Protein AF-A0A382XDL0-F1 (afdb_monomer)

Structure (mmCIF, N/CA/C/O backbone):
data_AF-A0A382XDL0-F1
#
_entry.id   AF-A0A382XDL0-F1
#
loop_
_atom_site.group_PDB
_atom_site.id
_atom_site.type_symbol
_atom_site.label_atom_id
_atom_site.label_alt_id
_atom_site.label_comp_id
_atom_site.label_asym_id
_atom_site.label_entity_id
_atom_site.label_seq_id
_atom_site.pdbx_PDB_ins_code
_atom_site.Cartn_x
_atom_site.Cartn_y
_atom_site.Cartn_z
_atom_site.occupancy
_atom_site.B_iso_or_equiv
_atom_site.auth_seq_id
_atom_site.auth_comp_id
_atom_site.auth_asym_id
_atom_site.auth_atom_id
_atom_site.pdbx_PDB_model_num
ATOM 1 N N . MET A 1 1 ? -21.888 -15.781 -6.182 1.00 88.94 1 MET A N 1
ATOM 2 C CA . MET A 1 1 ? -20.463 -15.524 -5.869 1.00 88.94 1 MET A CA 1
ATOM 3 C C . MET A 1 1 ? -19.548 -15.799 -7.057 1.00 88.94 1 MET A C 1
ATOM 5 O O . MET A 1 1 ? -18.883 -14.876 -7.500 1.00 88.94 1 MET A O 1
ATOM 9 N N . THR A 1 2 ? -19.575 -16.993 -7.655 1.00 92.81 2 THR A N 1
ATOM 10 C CA . THR A 1 2 ? -18.773 -17.341 -8.851 1.00 92.81 2 THR A CA 1
ATOM 11 C C . THR A 1 2 ? -18.951 -16.371 -10.025 1.00 92.81 2 THR A C 1
ATOM 13 O O . THR A 1 2 ? -17.965 -15.850 -10.530 1.00 92.81 2 THR A O 1
ATOM 16 N N . ARG A 1 3 ? -20.196 -16.027 -10.396 1.00 94.12 3 ARG A N 1
ATOM 17 C CA . ARG A 1 3 ? -20.492 -15.026 -11.447 1.00 94.12 3 ARG A CA 1
ATOM 18 C C . ARG A 1 3 ? -19.879 -13.650 -11.160 1.00 94.12 3 ARG A C 1
ATOM 20 O O . ARG A 1 3 ? -19.413 -12.988 -12.078 1.00 94.12 3 ARG A O 1
ATOM 27 N N . PHE A 1 4 ? -19.873 -13.226 -9.898 1.00 93.19 4 PHE A N 1
ATOM 28 C CA . PHE A 1 4 ? -19.299 -11.943 -9.490 1.00 93.19 4 PHE A CA 1
ATOM 29 C C . PHE A 1 4 ? -17.768 -11.959 -9.588 1.00 93.19 4 PHE A C 1
ATOM 31 O O . PHE A 1 4 ? -17.183 -11.032 -10.141 1.00 93.19 4 PHE A O 1
ATOM 38 N N . ILE A 1 5 ? -17.133 -13.035 -9.111 1.00 94.31 5 ILE A N 1
ATOM 39 C CA . ILE A 1 5 ? -15.681 -13.228 -9.216 1.00 94.31 5 ILE A CA 1
ATOM 40 C C . ILE A 1 5 ? -15.264 -13.279 -10.689 1.00 94.31 5 ILE A C 1
ATOM 42 O O . ILE A 1 5 ? -14.366 -12.549 -11.090 1.00 94.31 5 ILE A O 1
ATOM 46 N N . ALA A 1 6 ? -15.961 -14.064 -11.513 1.00 95.50 6 ALA A N 1
ATOM 47 C CA . ALA A 1 6 ? -15.695 -14.150 -12.945 1.00 95.50 6 ALA A CA 1
ATOM 48 C C . ALA A 1 6 ? -15.838 -12.785 -13.636 1.00 95.50 6 ALA A C 1
ATOM 50 O O . ALA A 1 6 ? -14.951 -12.382 -14.381 1.00 95.50 6 ALA A O 1
ATOM 51 N N . ALA A 1 7 ? -16.901 -12.030 -13.335 1.00 94.56 7 ALA A N 1
ATOM 52 C CA . ALA A 1 7 ? -17.082 -10.685 -13.878 1.00 94.56 7 ALA A CA 1
ATOM 53 C C . ALA A 1 7 ? -15.925 -9.747 -13.491 1.00 94.56 7 ALA A C 1
ATOM 55 O O . ALA A 1 7 ? -15.434 -9.003 -14.335 1.00 94.56 7 ALA A O 1
ATOM 56 N N . ARG A 1 8 ? -15.444 -9.809 -12.242 1.00 92.81 8 ARG A N 1
ATOM 57 C CA . ARG A 1 8 ? -14.279 -9.033 -11.789 1.00 92.81 8 ARG A CA 1
ATOM 58 C C . ARG A 1 8 ? -12.995 -9.443 -12.506 1.00 92.81 8 ARG A C 1
ATOM 60 O O . ARG A 1 8 ? -12.260 -8.561 -12.934 1.00 92.81 8 ARG A O 1
ATOM 67 N N . LEU A 1 9 ? -12.744 -10.741 -12.674 1.00 94.44 9 LEU A N 1
ATOM 68 C CA . LEU A 1 9 ? -11.569 -11.243 -13.394 1.00 94.44 9 LEU A CA 1
ATOM 69 C C . LEU A 1 9 ? -11.569 -10.794 -14.859 1.00 94.44 9 LEU A C 1
ATOM 71 O O . LEU A 1 9 ? -10.544 -10.345 -15.360 1.00 94.44 9 LEU A O 1
ATOM 75 N N . VAL A 1 10 ? -12.726 -10.828 -15.522 1.00 95.81 10 VAL A N 1
ATOM 76 C CA . VAL A 1 10 ? -12.856 -10.331 -16.897 1.00 95.81 10 VAL A CA 1
ATOM 77 C C . VAL A 1 10 ? -12.628 -8.820 -16.966 1.00 95.81 10 VAL A C 1
ATOM 79 O O . VAL A 1 10 ? -11.952 -8.366 -17.880 1.00 95.81 10 VAL A O 1
ATOM 82 N N . MET A 1 11 ? -13.113 -8.038 -15.993 1.00 94.75 11 MET A N 1
ATOM 83 C CA . MET A 1 11 ? -12.867 -6.586 -15.936 1.00 94.75 11 MET A CA 1
ATOM 84 C C . MET A 1 11 ? -11.392 -6.222 -15.724 1.00 94.75 11 MET A C 1
ATOM 86 O O . MET A 1 11 ? -10.982 -5.138 -16.130 1.00 94.75 11 MET A O 1
ATOM 90 N N . ILE A 1 12 ? -10.584 -7.094 -15.115 1.00 95.00 12 ILE A N 1
ATOM 91 C CA . ILE A 1 12 ? -9.144 -6.846 -14.942 1.00 95.00 12 ILE A CA 1
ATOM 92 C C . ILE A 1 12 ? -8.433 -6.793 -16.299 1.00 95.00 12 ILE A C 1
ATOM 94 O O . ILE A 1 12 ? -7.524 -5.988 -16.466 1.00 95.00 12 ILE A O 1
ATOM 98 N N . ILE A 1 13 ? -8.865 -7.584 -17.284 1.00 94.00 13 ILE A N 1
ATOM 99 C CA . ILE A 1 13 ? -8.222 -7.664 -18.604 1.00 94.00 13 ILE A CA 1
ATOM 100 C C . ILE A 1 13 ? -8.173 -6.297 -19.319 1.00 94.00 13 ILE A C 1
ATOM 102 O O . ILE A 1 13 ? -7.067 -5.840 -19.614 1.00 94.00 13 ILE A O 1
ATOM 106 N N . PRO A 1 14 ? -9.298 -5.590 -19.569 1.00 95.19 14 PRO A N 1
ATOM 107 C CA . PRO A 1 14 ? -9.254 -4.281 -20.218 1.00 95.19 14 PRO A CA 1
ATOM 108 C C . PRO A 1 14 ? -8.535 -3.228 -19.367 1.00 95.19 14 PRO A C 1
ATOM 110 O O . PRO A 1 14 ? -7.915 -2.326 -19.924 1.00 95.19 14 PRO A O 1
ATOM 113 N N . ILE A 1 15 ? -8.564 -3.348 -18.033 1.00 95.69 15 ILE A N 1
ATOM 114 C CA . ILE A 1 15 ? -7.822 -2.449 -17.139 1.00 95.69 15 ILE A CA 1
ATOM 115 C C . ILE A 1 15 ? -6.313 -2.643 -17.318 1.00 95.69 15 ILE A C 1
ATOM 117 O O . ILE A 1 15 ? -5.599 -1.665 -17.512 1.00 95.69 15 ILE A O 1
ATOM 121 N N . LEU A 1 16 ? -5.819 -3.884 -17.289 1.00 93.62 16 LEU A N 1
ATOM 122 C CA . LEU A 1 16 ? -4.401 -4.186 -17.496 1.00 93.62 16 LEU A CA 1
ATOM 123 C C . LEU A 1 16 ? -3.940 -3.781 -18.894 1.00 93.62 16 LEU A C 1
ATOM 125 O O . LEU A 1 16 ? -2.858 -3.215 -19.042 1.00 93.62 16 LEU A O 1
ATOM 129 N N . PHE A 1 17 ? -4.769 -4.014 -19.911 1.00 94.75 17 PHE A N 1
ATOM 130 C CA . PHE A 1 17 ? -4.485 -3.558 -21.266 1.00 94.75 17 PHE A CA 1
ATOM 131 C C . PHE A 1 17 ? -4.372 -2.029 -21.323 1.00 94.75 17 PHE A C 1
ATOM 133 O O . PHE A 1 17 ? -3.358 -1.506 -21.774 1.00 94.75 17 PHE A O 1
ATOM 140 N N . GLY A 1 18 ? -5.350 -1.306 -20.769 1.00 96.12 18 GLY A N 1
ATOM 141 C CA . GLY A 1 18 ? -5.318 0.154 -20.704 1.00 96.12 18 GLY A CA 1
ATOM 142 C C . GLY A 1 18 ? -4.088 0.676 -19.962 1.00 96.12 18 GLY A C 1
ATOM 143 O O . GLY A 1 18 ? -3.334 1.476 -20.508 1.00 96.12 18 GLY A O 1
ATOM 144 N N . VAL A 1 19 ? -3.836 0.190 -18.743 1.00 95.50 19 VAL A N 1
ATOM 145 C CA . VAL A 1 19 ? -2.688 0.614 -17.925 1.00 95.50 19 VAL A CA 1
ATOM 146 C C . VAL A 1 19 ? -1.365 0.308 -18.625 1.00 95.50 19 VAL A C 1
ATOM 148 O O . VAL A 1 19 ? -0.504 1.180 -18.681 1.00 95.50 19 VAL A O 1
ATOM 151 N N . SER A 1 20 ? -1.197 -0.891 -19.188 1.00 94.38 20 SER A N 1
ATOM 152 C CA . SER A 1 20 ? 0.037 -1.254 -19.897 1.00 94.38 20 SER A CA 1
ATOM 153 C C . SER A 1 20 ? 0.264 -0.391 -21.136 1.00 94.38 20 SER A C 1
ATOM 155 O O . SER A 1 20 ? 1.378 0.083 -21.336 1.00 94.38 20 SER A O 1
ATOM 157 N N . PHE A 1 21 ? -0.784 -0.117 -21.917 1.00 95.12 21 PHE A N 1
ATOM 158 C CA . PHE A 1 21 ? -0.714 0.780 -23.066 1.00 95.12 21 PHE A CA 1
ATOM 159 C C . PHE A 1 21 ? -0.327 2.204 -22.647 1.00 95.12 21 PHE A C 1
ATOM 161 O O . PHE A 1 21 ? 0.590 2.788 -23.220 1.00 95.12 21 PHE A O 1
ATOM 168 N N . PHE A 1 22 ? -0.966 2.752 -21.607 1.00 95.31 22 PHE A N 1
ATOM 169 C CA . PHE A 1 22 ? -0.634 4.084 -21.098 1.00 95.31 22 PHE A CA 1
ATOM 170 C C . PHE A 1 22 ? 0.799 4.161 -20.573 1.00 95.31 22 PHE A C 1
ATOM 172 O O . PHE A 1 22 ? 1.511 5.102 -20.908 1.00 95.31 22 PHE A O 1
ATOM 179 N N . VAL A 1 23 ? 1.252 3.179 -19.790 1.00 92.38 23 VAL A N 1
ATOM 180 C CA . VAL A 1 23 ? 2.635 3.135 -19.287 1.00 92.38 23 VAL A CA 1
ATOM 181 C C . VAL A 1 23 ? 3.633 3.018 -20.441 1.00 92.38 23 VAL A C 1
ATOM 183 O O . VAL A 1 23 ? 4.643 3.718 -20.442 1.00 92.38 23 VAL A O 1
ATOM 186 N N . PHE A 1 24 ? 3.337 2.193 -21.447 1.00 91.88 24 PHE A N 1
ATOM 187 C CA . PHE A 1 24 ? 4.159 2.055 -22.646 1.00 91.88 24 PHE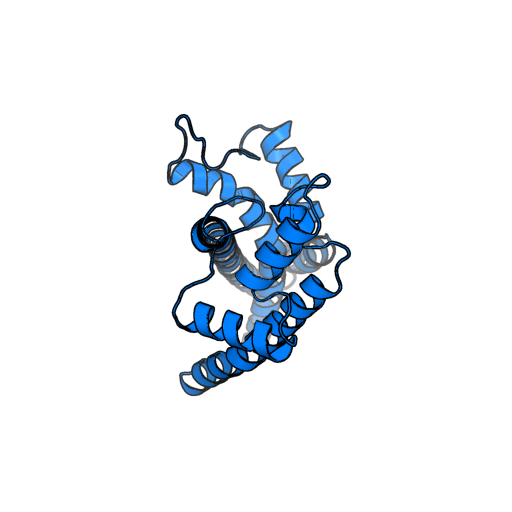 A CA 1
ATOM 188 C C . PHE A 1 24 ? 4.256 3.376 -23.425 1.00 91.88 24 PHE A C 1
ATOM 190 O O . PHE A 1 24 ? 5.351 3.795 -23.792 1.00 91.88 24 PHE A O 1
ATOM 197 N N . MET A 1 25 ? 3.140 4.082 -23.620 1.00 92.12 25 MET A N 1
ATOM 198 C CA . MET A 1 25 ? 3.130 5.403 -24.260 1.00 92.12 25 MET A CA 1
ATOM 199 C C . MET A 1 25 ? 3.884 6.450 -23.439 1.00 92.12 25 MET A C 1
ATOM 201 O O . MET A 1 25 ? 4.691 7.192 -23.992 1.00 92.12 25 MET A O 1
ATOM 205 N N . LEU A 1 26 ? 3.687 6.485 -22.118 1.00 90.81 26 LEU A N 1
ATOM 206 C CA . LEU A 1 26 ? 4.418 7.390 -21.230 1.00 90.81 26 LEU A CA 1
ATOM 207 C C . LEU A 1 26 ? 5.929 7.155 -21.298 1.00 90.81 26 LEU A C 1
ATOM 209 O O . LEU A 1 26 ? 6.683 8.122 -21.283 1.00 90.81 26 LEU A O 1
ATOM 213 N N . ALA A 1 27 ? 6.372 5.902 -21.430 1.00 85.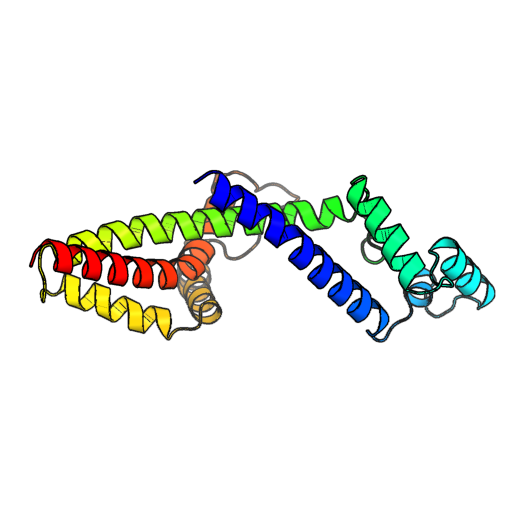81 27 ALA A N 1
ATOM 214 C CA . ALA A 1 27 ? 7.785 5.583 -21.606 1.00 85.81 27 ALA A CA 1
ATOM 215 C C . ALA A 1 27 ? 8.365 6.133 -22.923 1.00 85.81 27 ALA A C 1
ATOM 217 O O . ALA A 1 27 ? 9.528 6.518 -22.940 1.00 85.81 27 ALA A O 1
ATOM 218 N N . HIS A 1 28 ? 7.568 6.211 -23.996 1.00 84.94 28 HIS A N 1
ATOM 219 C CA . HIS A 1 28 ? 7.992 6.770 -25.290 1.00 84.94 28 HIS A CA 1
ATOM 220 C C . HIS A 1 28 ? 7.904 8.299 -25.353 1.00 84.94 28 HIS A C 1
ATOM 222 O O . HIS A 1 28 ? 8.632 8.926 -26.116 1.00 84.94 28 HIS A O 1
ATOM 228 N N . ILE A 1 29 ? 7.003 8.903 -24.574 1.00 87.88 29 ILE A N 1
ATOM 229 C CA . ILE A 1 29 ? 6.866 10.364 -24.464 1.00 87.88 29 ILE A CA 1
ATOM 230 C C . ILE A 1 29 ? 7.920 10.940 -23.509 1.00 87.88 29 ILE A C 1
ATOM 232 O O . ILE A 1 29 ? 8.302 12.105 -23.637 1.00 87.88 29 ILE A O 1
ATOM 236 N N . ALA A 1 30 ? 8.377 10.147 -22.536 1.00 83.19 30 ALA A N 1
ATOM 237 C CA . ALA A 1 30 ? 9.398 10.569 -21.593 1.00 83.19 30 ALA A CA 1
ATOM 238 C C . ALA A 1 30 ? 10.682 10.993 -22.335 1.00 83.19 30 ALA A C 1
ATOM 240 O O . ALA A 1 30 ? 11.136 10.289 -23.238 1.00 83.19 30 ALA A O 1
ATOM 241 N N . PRO A 1 31 ? 11.295 12.129 -21.962 1.00 73.38 31 PRO A N 1
ATOM 242 C CA . PRO A 1 31 ? 12.519 12.585 -22.600 1.00 73.38 31 PRO A CA 1
ATOM 243 C C . PRO A 1 31 ? 13.667 11.611 -22.308 1.00 73.38 31 PRO A C 1
ATOM 245 O O . PRO A 1 31 ? 14.008 11.363 -21.152 1.00 73.38 31 PRO A O 1
ATOM 248 N N . GLY A 1 32 ? 14.279 11.083 -23.366 1.00 69.50 32 GLY A N 1
ATOM 249 C CA . GLY A 1 32 ? 15.413 10.167 -23.283 1.00 69.50 32 GLY A CA 1
ATOM 250 C C . GLY A 1 32 ? 15.385 9.137 -24.406 1.00 69.50 32 GLY A C 1
ATOM 251 O O . GLY A 1 32 ? 14.332 8.624 -24.763 1.00 69.50 32 GLY A O 1
ATOM 252 N N . ASP A 1 33 ? 16.553 8.826 -24.964 1.00 75.88 33 ASP A N 1
ATOM 253 C CA . ASP A 1 33 ? 16.691 7.755 -25.947 1.00 75.88 33 ASP A CA 1
ATOM 254 C C . ASP A 1 33 ? 17.290 6.516 -25.271 1.00 75.88 33 ASP A C 1
ATOM 256 O O . ASP A 1 33 ? 18.374 6.554 -24.670 1.00 75.88 33 ASP A O 1
ATOM 260 N N . VAL A 1 34 ? 16.568 5.400 -25.368 1.00 75.56 34 VAL A N 1
ATOM 261 C CA . VAL A 1 34 ? 16.991 4.104 -24.830 1.00 75.56 34 VAL A CA 1
ATOM 262 C C . VAL A 1 34 ? 18.326 3.672 -25.443 1.00 75.56 34 VAL A C 1
ATOM 264 O O . VAL A 1 34 ? 19.179 3.146 -24.727 1.00 75.56 34 VAL A O 1
ATOM 267 N N . SER A 1 35 ? 18.553 3.955 -26.729 1.00 75.88 35 SER A N 1
ATOM 268 C CA . SER A 1 35 ? 19.821 3.664 -27.400 1.00 75.88 35 SER A CA 1
ATOM 269 C C . SER A 1 35 ? 20.976 4.455 -26.787 1.00 75.88 35 SER A C 1
ATOM 271 O O . SER A 1 35 ? 21.991 3.854 -26.454 1.00 75.88 35 SER A O 1
ATOM 273 N N . ILE A 1 36 ? 20.797 5.750 -26.498 1.00 77.06 36 ILE A N 1
ATOM 274 C CA . ILE A 1 36 ? 21.812 6.581 -25.824 1.00 77.06 36 ILE A CA 1
ATOM 275 C C . ILE A 1 36 ? 22.096 6.053 -24.414 1.00 77.06 36 ILE A C 1
ATOM 277 O O . ILE A 1 36 ? 23.250 5.995 -23.990 1.00 77.06 36 ILE A O 1
ATOM 281 N N . THR A 1 37 ? 21.058 5.623 -23.695 1.00 76.81 37 THR A N 1
ATOM 282 C CA . THR A 1 37 ? 21.202 5.038 -22.352 1.00 76.81 37 THR A CA 1
ATOM 283 C C . THR A 1 37 ? 22.000 3.729 -22.384 1.00 76.81 37 THR A C 1
ATOM 285 O O . THR A 1 37 ? 22.792 3.464 -21.481 1.00 76.81 37 THR A O 1
ATOM 288 N N . LEU A 1 38 ? 21.819 2.916 -23.428 1.00 76.69 38 LEU A N 1
ATOM 289 C CA . LEU A 1 38 ? 22.510 1.639 -23.614 1.00 76.69 38 LEU A CA 1
ATOM 290 C C . LEU A 1 38 ? 23.953 1.798 -24.103 1.00 76.69 38 LEU A C 1
ATOM 292 O O . LEU A 1 38 ? 24.843 1.099 -23.620 1.00 76.69 38 LEU A O 1
ATOM 296 N N . THR A 1 39 ? 24.192 2.696 -25.059 1.00 79.94 39 THR A N 1
ATOM 297 C CA . THR A 1 39 ? 25.502 2.865 -25.704 1.00 79.94 39 THR A CA 1
ATOM 298 C C . THR A 1 39 ? 26.402 3.869 -24.985 1.00 79.94 39 THR A C 1
ATOM 300 O O . THR A 1 39 ? 27.612 3.883 -25.196 1.00 79.94 39 THR A O 1
ATOM 303 N N . GLY A 1 40 ? 25.822 4.721 -24.141 1.00 78.44 40 GLY A N 1
ATOM 304 C CA . GLY A 1 40 ? 26.498 5.858 -23.530 1.00 78.44 40 GLY A CA 1
ATOM 305 C C . GLY A 1 40 ? 26.581 7.079 -24.460 1.00 78.44 40 GLY A C 1
ATOM 306 O O . GLY A 1 40 ? 26.346 6.979 -25.671 1.00 78.44 40 GLY A O 1
ATOM 307 N N . PRO A 1 41 ? 26.939 8.253 -23.905 1.00 76.88 41 PRO A N 1
ATOM 308 C CA . PRO A 1 41 ? 26.901 9.526 -24.629 1.00 76.88 41 PRO A CA 1
ATOM 309 C C . PRO A 1 41 ? 27.915 9.611 -25.781 1.00 76.88 41 PRO A C 1
ATOM 311 O O . PRO A 1 41 ? 27.666 10.318 -26.753 1.00 76.88 41 PRO A O 1
ATOM 314 N N . TYR A 1 42 ? 29.021 8.863 -25.712 1.00 79.94 42 TYR A N 1
ATOM 315 C CA . TYR A 1 42 ? 30.121 8.919 -26.686 1.00 79.94 42 TYR A CA 1
ATOM 316 C C . TYR A 1 42 ? 30.033 7.884 -27.816 1.00 79.94 42 TYR A C 1
ATOM 318 O O . TYR A 1 42 ? 30.950 7.791 -28.629 1.00 79.94 42 TYR A O 1
ATOM 326 N N . ALA A 1 43 ? 28.973 7.076 -27.866 1.00 82.56 43 ALA A N 1
ATOM 327 C CA . ALA A 1 43 ? 28.833 6.075 -28.916 1.00 82.56 43 ALA A CA 1
ATOM 328 C C . ALA A 1 43 ? 28.631 6.708 -30.298 1.00 82.56 43 ALA A C 1
ATOM 330 O O . ALA A 1 43 ? 27.946 7.726 -30.425 1.00 82.56 43 ALA A O 1
ATOM 331 N N . THR A 1 44 ? 29.200 6.071 -31.325 1.00 87.69 44 THR A N 1
ATOM 332 C CA . THR A 1 44 ? 29.004 6.464 -32.725 1.00 87.69 44 THR A CA 1
ATOM 333 C C . THR A 1 44 ? 27.549 6.264 -33.144 1.00 87.69 44 THR A C 1
ATOM 335 O O . THR A 1 44 ? 26.868 5.374 -32.629 1.00 87.69 44 THR A O 1
ATOM 338 N N . GLU A 1 45 ? 27.077 7.058 -34.107 1.00 85.00 45 GLU A N 1
ATOM 339 C CA . GLU A 1 45 ? 25.696 6.954 -34.599 1.00 85.00 45 GLU A CA 1
ATOM 340 C C . GLU A 1 45 ? 25.404 5.562 -35.182 1.00 85.00 45 GLU A C 1
ATOM 342 O O . GLU A 1 45 ? 24.372 4.975 -34.878 1.00 85.00 45 GLU A O 1
ATOM 347 N N . GLU A 1 46 ? 26.377 4.956 -35.869 1.00 86.44 46 GLU A N 1
ATOM 348 C CA . GLU A 1 46 ? 26.280 3.575 -36.363 1.00 86.44 46 GLU A CA 1
ATOM 349 C C . GLU A 1 46 ? 26.033 2.558 -35.230 1.00 86.44 46 GLU A C 1
ATOM 351 O O . GLU A 1 46 ? 25.260 1.612 -35.373 1.00 86.44 46 GLU A O 1
ATOM 356 N N . THR A 1 47 ? 26.664 2.750 -34.066 1.00 84.62 47 THR A N 1
ATOM 357 C CA . THR A 1 47 ? 26.444 1.876 -32.901 1.00 84.62 47 THR A CA 1
ATOM 358 C C . THR A 1 47 ? 25.041 2.073 -32.327 1.00 84.62 47 THR A C 1
ATOM 360 O O . THR A 1 47 ? 24.409 1.109 -31.894 1.00 84.62 47 THR A O 1
ATOM 363 N N . ARG A 1 48 ? 24.528 3.309 -32.340 1.00 85.38 48 ARG A N 1
ATOM 364 C CA . ARG A 1 48 ? 23.170 3.617 -31.867 1.00 85.38 48 ARG A CA 1
ATOM 365 C C . ARG A 1 48 ? 22.112 3.020 -32.780 1.00 85.38 48 ARG A C 1
ATOM 367 O O . ARG A 1 48 ? 21.175 2.411 -32.273 1.00 85.38 48 ARG A O 1
ATOM 374 N N . GLU A 1 49 ? 22.279 3.125 -34.095 1.00 86.62 49 GLU A N 1
ATOM 375 C CA . GLU A 1 49 ? 21.365 2.524 -35.070 1.00 86.62 49 GLU A CA 1
ATOM 376 C C . GLU A 1 49 ? 21.299 1.002 -34.922 1.00 86.62 49 GLU A C 1
ATOM 378 O O . GLU A 1 49 ? 20.201 0.455 -34.824 1.00 86.62 49 GLU A O 1
ATOM 383 N N . LYS A 1 50 ? 22.450 0.331 -34.770 1.00 86.50 50 LYS A N 1
ATOM 384 C CA . LYS A 1 50 ? 22.502 -1.119 -34.508 1.00 86.50 50 LYS A CA 1
ATOM 385 C C . LYS A 1 50 ? 21.750 -1.511 -33.238 1.00 86.50 50 LYS A C 1
ATOM 387 O O . LYS A 1 50 ? 21.071 -2.533 -33.211 1.00 86.50 50 LYS A O 1
ATOM 392 N N . ILE A 1 51 ? 21.843 -0.704 -32.179 1.00 85.12 51 ILE A N 1
ATOM 393 C CA . ILE A 1 51 ? 21.089 -0.940 -30.942 1.00 85.12 51 ILE A CA 1
ATOM 394 C C . ILE A 1 51 ? 19.596 -0.675 -31.142 1.00 85.12 51 ILE A C 1
ATOM 396 O O . ILE A 1 51 ? 18.780 -1.468 -30.679 1.00 85.12 51 ILE A O 1
ATOM 400 N N . ARG A 1 52 ? 19.208 0.390 -31.849 1.00 86.19 52 ARG A N 1
ATOM 401 C CA . ARG A 1 52 ? 17.792 0.644 -32.147 1.00 86.19 52 ARG A CA 1
ATOM 402 C C . ARG A 1 52 ? 17.172 -0.493 -32.949 1.00 86.19 52 ARG A C 1
ATOM 404 O O . ARG A 1 52 ? 16.057 -0.902 -32.641 1.00 86.19 52 ARG A O 1
ATOM 411 N N . GLU A 1 53 ? 17.900 -1.039 -33.914 1.00 87.69 53 GLU A N 1
ATOM 412 C CA . GLU A 1 53 ? 17.458 -2.193 -34.691 1.00 87.69 53 GLU A CA 1
ATOM 413 C C . GLU A 1 53 ? 17.362 -3.456 -33.822 1.00 87.69 53 GLU A C 1
ATOM 415 O O . GLU A 1 53 ? 16.314 -4.099 -33.793 1.00 87.69 53 GLU A O 1
ATOM 420 N N . ALA A 1 54 ? 18.392 -3.757 -33.022 1.00 84.31 54 ALA A N 1
ATOM 421 C CA . ALA A 1 54 ? 18.414 -4.932 -32.146 1.00 84.31 54 ALA A CA 1
ATOM 422 C C . ALA A 1 54 ? 17.288 -4.945 -31.095 1.00 84.31 54 ALA A C 1
ATOM 424 O O . ALA A 1 54 ? 16.821 -6.013 -30.706 1.00 84.31 54 ALA A O 1
ATOM 425 N N . TYR A 1 55 ? 16.848 -3.770 -30.634 1.00 83.75 55 TYR A N 1
ATOM 426 C CA . TYR A 1 55 ? 15.748 -3.622 -29.675 1.00 83.75 55 TYR A CA 1
ATOM 427 C C . TYR A 1 55 ? 14.390 -3.329 -30.337 1.00 83.75 55 TYR A C 1
ATOM 429 O O . TYR A 1 55 ? 13.404 -3.135 -29.630 1.00 83.75 55 TYR A O 1
ATOM 437 N N . GLY A 1 56 ? 14.311 -3.296 -31.673 1.00 87.19 56 GLY A N 1
ATOM 438 C CA . GLY A 1 56 ? 13.074 -2.999 -32.403 1.00 87.19 56 GLY A CA 1
ATOM 439 C C . GLY A 1 56 ? 12.564 -1.563 -32.229 1.00 87.19 56 GLY A C 1
ATOM 440 O O . GLY A 1 56 ? 11.406 -1.286 -32.523 1.00 87.19 56 GLY A O 1
ATOM 441 N N . LEU A 1 57 ? 13.414 -0.633 -31.780 1.00 86.06 57 LEU A N 1
ATOM 442 C CA . LEU A 1 57 ? 13.050 0.766 -31.519 1.00 86.06 57 LEU A CA 1
ATOM 443 C C . LEU A 1 57 ? 12.727 1.549 -32.802 1.00 86.06 57 LEU A C 1
ATOM 445 O O . LEU A 1 57 ? 12.095 2.600 -32.731 1.00 86.06 57 LEU A O 1
ATOM 449 N N . ASN A 1 58 ? 13.143 1.035 -33.964 1.00 87.62 58 ASN A N 1
ATOM 450 C CA . ASN A 1 58 ? 12.854 1.615 -35.280 1.00 87.62 58 ASN A CA 1
ATOM 451 C C . ASN A 1 58 ? 11.458 1.243 -35.815 1.00 87.62 58 ASN A C 1
ATOM 453 O O . ASN A 1 58 ? 11.032 1.759 -36.847 1.00 87.62 58 ASN A O 1
ATOM 457 N N . GLU A 1 59 ? 10.750 0.322 -35.161 1.00 90.06 59 GLU A N 1
ATOM 458 C CA . GLU A 1 59 ? 9.458 -0.160 -35.641 1.00 90.06 59 GLU A CA 1
ATOM 459 C C . GLU A 1 59 ? 8.313 0.796 -35.279 1.00 90.06 59 GLU A C 1
ATOM 461 O O . GLU A 1 59 ? 8.410 1.547 -34.305 1.00 90.06 59 GLU A O 1
ATOM 466 N N . PRO A 1 60 ? 7.178 0.758 -35.998 1.00 93.38 60 PRO A N 1
ATOM 467 C CA . PRO A 1 60 ? 5.994 1.503 -35.592 1.00 93.38 60 PRO A CA 1
ATOM 468 C C . PRO A 1 60 ? 5.545 1.118 -34.173 1.00 93.38 60 PRO A C 1
ATOM 470 O O . PRO A 1 60 ? 5.493 -0.065 -33.833 1.00 93.38 60 PRO A O 1
ATOM 473 N N . LEU A 1 61 ? 5.145 2.106 -33.365 1.00 91.75 61 LEU A N 1
ATOM 474 C CA . LEU A 1 61 ? 4.738 1.910 -31.962 1.00 91.75 61 LEU A CA 1
ATOM 475 C C . LEU A 1 61 ? 3.730 0.762 -31.734 1.00 91.75 61 LEU A C 1
ATOM 477 O O . LEU A 1 61 ? 3.908 0.019 -30.767 1.00 91.75 61 LEU A O 1
ATOM 481 N N . PRO A 1 62 ? 2.705 0.549 -32.589 1.00 93.62 62 PRO A N 1
ATOM 482 C CA . PRO A 1 62 ? 1.788 -0.579 -32.414 1.00 93.62 62 PRO A CA 1
ATOM 483 C C . PRO A 1 62 ? 2.473 -1.947 -32.527 1.00 93.62 62 PRO A C 1
ATOM 485 O O . PRO A 1 62 ? 2.089 -2.881 -31.826 1.00 93.62 62 PRO A O 1
ATOM 488 N N . VAL A 1 63 ? 3.497 -2.065 -33.380 1.00 94.62 63 VAL A N 1
ATOM 489 C CA . VAL A 1 63 ? 4.269 -3.303 -33.563 1.00 94.62 63 VAL A CA 1
ATOM 490 C C . VAL A 1 63 ? 5.142 -3.557 -32.339 1.00 94.62 63 VAL A C 1
ATOM 492 O O . VAL A 1 63 ? 5.121 -4.663 -31.799 1.00 94.62 63 VAL A O 1
ATOM 495 N N . GLN A 1 64 ? 5.821 -2.518 -31.840 1.00 92.88 64 GLN A N 1
ATOM 496 C CA . GLN A 1 64 ? 6.623 -2.598 -30.617 1.00 92.88 64 GLN A CA 1
ATOM 497 C C . GLN A 1 64 ? 5.775 -3.035 -29.412 1.00 92.88 64 GLN A C 1
ATOM 499 O O . GLN A 1 64 ? 6.149 -3.961 -28.692 1.00 92.88 64 GLN A O 1
ATOM 504 N N . TYR A 1 65 ? 4.601 -2.419 -29.224 1.00 94.25 65 TYR A N 1
ATOM 505 C CA . TYR A 1 65 ? 3.680 -2.781 -28.145 1.00 94.25 65 TYR A CA 1
ATOM 506 C C . TYR A 1 65 ? 3.150 -4.210 -28.296 1.00 94.25 65 TYR A C 1
ATOM 508 O O . TYR A 1 65 ? 3.143 -4.963 -27.325 1.00 94.25 65 TYR A O 1
ATOM 516 N N . GLY A 1 66 ? 2.741 -4.607 -29.507 1.00 94.94 66 GLY A N 1
ATOM 517 C CA . GLY A 1 66 ? 2.239 -5.954 -29.779 1.00 94.94 66 GLY A CA 1
ATOM 518 C C . GLY A 1 66 ? 3.282 -7.041 -29.512 1.00 94.94 66 GLY A C 1
ATOM 519 O O . GLY A 1 66 ? 2.971 -8.039 -28.865 1.00 94.94 66 GLY A O 1
ATOM 520 N N . ARG A 1 67 ? 4.533 -6.824 -29.939 1.00 93.50 67 ARG A N 1
ATOM 521 C CA . ARG A 1 67 ? 5.656 -7.731 -29.661 1.00 93.50 67 ARG A CA 1
ATOM 522 C C . ARG A 1 67 ? 5.934 -7.836 -28.164 1.00 93.50 67 ARG A C 1
ATOM 524 O O . ARG A 1 67 ? 6.020 -8.939 -27.634 1.00 93.50 67 ARG A O 1
ATOM 531 N N . TRP A 1 68 ? 6.041 -6.697 -27.482 1.00 92.94 68 TRP A N 1
ATOM 532 C CA . TRP A 1 68 ? 6.260 -6.649 -26.036 1.00 92.94 68 TRP A CA 1
ATOM 533 C C . TRP A 1 68 ? 5.143 -7.361 -25.261 1.00 92.94 68 TRP A C 1
ATOM 535 O O . TRP A 1 68 ? 5.421 -8.152 -24.361 1.00 92.94 68 TRP A O 1
ATOM 545 N N . LEU A 1 69 ? 3.883 -7.135 -25.644 1.00 94.81 69 LEU A N 1
ATOM 546 C CA . LEU A 1 69 ? 2.735 -7.794 -25.031 1.00 94.81 69 LEU A CA 1
ATOM 547 C C . LEU A 1 69 ? 2.761 -9.310 -25.275 1.00 94.81 69 LEU A C 1
ATOM 549 O O . LEU A 1 69 ? 2.482 -10.066 -24.349 1.00 94.81 69 LEU A O 1
ATOM 553 N N . GLY A 1 70 ? 3.134 -9.753 -26.481 1.00 95.06 70 GLY A N 1
ATOM 554 C CA . GLY A 1 70 ? 3.317 -11.170 -26.807 1.00 95.06 70 GLY A CA 1
ATOM 555 C C . GLY A 1 70 ? 4.320 -11.859 -25.880 1.00 95.06 70 GLY A C 1
ATOM 556 O O . GLY A 1 70 ? 3.973 -12.853 -25.247 1.00 95.06 70 GLY A O 1
ATOM 557 N N . HIS A 1 71 ? 5.509 -11.274 -25.708 1.00 93.25 71 HIS A N 1
ATOM 558 C CA . HIS A 1 71 ? 6.525 -11.800 -24.787 1.00 93.25 71 HIS A CA 1
ATOM 559 C C . HIS A 1 71 ? 6.014 -11.895 -23.343 1.00 93.25 71 HIS A C 1
ATOM 561 O O . HIS A 1 71 ? 6.191 -12.921 -22.689 1.00 93.25 71 HIS A O 1
ATOM 567 N N . ILE A 1 72 ? 5.296 -10.877 -22.858 1.00 92.62 72 ILE A N 1
ATOM 568 C CA . ILE A 1 72 ? 4.721 -10.901 -21.505 1.00 92.62 72 ILE A CA 1
ATOM 569 C C . ILE A 1 72 ? 3.688 -12.014 -21.337 1.00 92.62 72 ILE A C 1
ATOM 571 O O . ILE A 1 72 ? 3.653 -12.655 -20.286 1.00 92.62 72 ILE A O 1
ATOM 575 N N . LEU A 1 73 ? 2.845 -12.251 -22.344 1.00 92.50 73 LEU A N 1
ATOM 576 C CA . LEU A 1 73 ? 1.848 -13.324 -22.303 1.00 92.50 73 LEU A CA 1
ATOM 577 C C . LEU A 1 73 ? 2.494 -14.719 -22.288 1.00 92.50 73 LEU A C 1
ATOM 579 O O . LEU A 1 73 ? 1.913 -15.644 -21.725 1.00 92.50 73 LEU A O 1
ATOM 583 N N . GLU A 1 74 ? 3.704 -14.858 -22.832 1.00 95.06 74 GLU A N 1
ATOM 584 C CA . GLU A 1 74 ? 4.537 -16.067 -22.741 1.00 95.06 74 GLU A CA 1
ATOM 585 C C . GLU A 1 74 ? 5.319 -16.165 -21.415 1.00 95.06 74 GLU A C 1
ATOM 587 O O . GLU A 1 74 ? 5.964 -17.176 -21.139 1.00 95.06 74 GLU A O 1
ATOM 592 N N . GLY A 1 75 ? 5.240 -15.138 -20.561 1.00 90.81 75 GLY A N 1
ATOM 593 C CA . GLY A 1 75 ? 5.952 -15.055 -19.285 1.00 90.81 75 GLY A CA 1
ATOM 594 C C . GLY A 1 75 ? 7.353 -14.443 -19.378 1.00 90.81 75 GLY A C 1
ATOM 595 O O . GLY A 1 75 ? 8.059 -14.397 -18.368 1.00 90.81 75 GLY A O 1
ATOM 596 N N . ASP A 1 76 ? 7.756 -13.941 -20.546 1.00 93.06 76 ASP A N 1
ATOM 597 C CA . ASP A 1 76 ? 9.010 -13.218 -20.735 1.00 93.06 76 ASP A CA 1
ATOM 598 C C . ASP A 1 76 ? 8.808 -11.707 -20.535 1.00 93.06 76 ASP A C 1
ATOM 600 O O . ASP A 1 76 ? 8.361 -10.968 -21.411 1.00 93.06 76 ASP A O 1
ATOM 604 N N . PHE A 1 77 ? 9.170 -11.226 -19.346 1.00 90.56 77 PHE A N 1
ATOM 605 C CA . PHE A 1 77 ? 9.153 -9.799 -19.009 1.00 90.56 77 PHE A CA 1
ATOM 606 C C . PHE A 1 77 ? 10.403 -9.049 -19.500 1.00 90.56 77 PHE A C 1
ATOM 608 O O . PHE A 1 77 ? 10.521 -7.837 -19.300 1.00 90.56 77 PHE A O 1
ATOM 615 N N . GLY A 1 78 ? 11.360 -9.754 -20.106 1.00 90.44 78 GLY A N 1
ATOM 616 C CA . GLY A 1 78 ? 12.610 -9.206 -20.598 1.00 90.44 78 GLY A CA 1
ATOM 617 C C . GLY A 1 78 ? 13.617 -8.845 -19.503 1.00 90.44 78 GLY A C 1
ATOM 618 O O . GLY A 1 78 ? 13.549 -9.262 -18.338 1.00 90.44 78 GLY A O 1
ATOM 619 N N . LYS A 1 79 ? 14.613 -8.045 -19.896 1.00 88.81 79 LYS A N 1
ATOM 620 C CA . LYS A 1 79 ? 15.701 -7.582 -19.026 1.00 88.81 79 LYS A CA 1
ATOM 621 C C . LYS A 1 79 ? 15.609 -6.080 -18.794 1.00 88.81 79 LYS A C 1
ATOM 623 O O . LYS A 1 79 ? 15.393 -5.299 -19.715 1.00 88.81 79 LYS A O 1
ATOM 628 N N . SER A 1 80 ? 15.845 -5.667 -17.555 1.00 86.81 80 SER A N 1
ATOM 629 C CA . SER A 1 80 ? 15.998 -4.262 -17.201 1.00 86.81 80 SER A CA 1
ATOM 630 C C . SER A 1 80 ? 17.279 -3.713 -17.812 1.00 86.81 80 SER A C 1
ATOM 632 O O . SER A 1 80 ? 18.377 -4.148 -17.469 1.00 86.81 80 SER A O 1
ATOM 634 N N . ILE A 1 81 ? 17.127 -2.706 -18.665 1.00 79.19 81 ILE A N 1
ATOM 635 C CA . ILE A 1 81 ? 18.235 -1.983 -19.294 1.00 79.19 81 ILE A CA 1
ATOM 636 C C . ILE A 1 81 ? 19.103 -1.278 -18.241 1.00 79.19 81 ILE A C 1
ATOM 638 O O . ILE A 1 81 ? 20.326 -1.380 -18.274 1.00 79.19 81 ILE A O 1
ATOM 642 N N . ALA A 1 82 ? 18.468 -0.646 -17.249 1.00 79.12 82 ALA A N 1
ATOM 643 C CA . ALA A 1 82 ? 19.161 0.086 -16.190 1.00 79.12 82 ALA A CA 1
ATOM 644 C C . ALA A 1 82 ? 19.924 -0.832 -15.218 1.00 79.12 82 ALA A C 1
ATOM 646 O O . ALA A 1 82 ? 21.053 -0.534 -14.843 1.00 79.12 82 ALA A O 1
ATOM 647 N N . ASN A 1 83 ? 19.321 -1.955 -14.808 1.00 82.50 83 ASN A N 1
ATOM 648 C CA . ASN A 1 83 ? 19.890 -2.823 -13.766 1.00 82.50 83 ASN A CA 1
ATOM 649 C C . ASN A 1 83 ? 20.616 -4.059 -14.314 1.00 82.50 83 ASN A C 1
ATOM 651 O O . ASN A 1 83 ? 21.213 -4.799 -13.535 1.00 82.50 83 ASN A O 1
ATOM 655 N N . ARG A 1 84 ? 20.535 -4.318 -15.627 1.00 84.06 84 ARG A N 1
ATOM 656 C CA . ARG A 1 84 ? 21.097 -5.502 -16.307 1.00 84.06 84 ARG A CA 1
ATOM 657 C C . ARG A 1 84 ? 20.671 -6.842 -15.679 1.00 84.06 84 ARG A C 1
ATOM 659 O O . ARG A 1 84 ? 21.423 -7.812 -15.696 1.00 84.06 84 ARG A O 1
ATOM 666 N N . ARG A 1 85 ? 19.459 -6.896 -15.122 1.00 88.00 85 ARG A N 1
ATOM 667 C CA . ARG A 1 85 ? 18.839 -8.078 -14.489 1.00 88.00 85 ARG A CA 1
ATOM 668 C C . ARG A 1 85 ? 17.497 -8.383 -15.137 1.00 88.00 85 ARG A C 1
ATOM 670 O O . ARG A 1 85 ? 16.942 -7.507 -15.801 1.00 88.00 85 ARG A O 1
ATOM 677 N N . THR A 1 86 ? 16.972 -9.594 -14.957 1.00 92.94 86 THR A N 1
ATOM 678 C CA . THR A 1 86 ? 15.620 -9.898 -15.443 1.00 92.94 86 THR A CA 1
ATOM 679 C C . THR A 1 86 ? 14.606 -8.998 -14.736 1.00 92.94 86 THR A C 1
ATOM 681 O O . THR A 1 86 ? 14.792 -8.611 -13.579 1.00 92.94 86 THR A O 1
ATOM 684 N N . VAL A 1 87 ? 13.553 -8.599 -15.447 1.00 92.81 87 VAL A N 1
ATOM 685 C CA . VAL A 1 87 ? 12.508 -7.744 -14.867 1.00 92.81 87 VAL A CA 1
ATOM 686 C C . VAL A 1 87 ? 11.790 -8.474 -13.729 1.00 92.81 87 VAL A C 1
ATOM 688 O O . VAL A 1 87 ? 11.495 -7.863 -12.700 1.00 92.81 87 VAL A O 1
ATOM 691 N N . THR A 1 88 ? 11.596 -9.785 -13.860 1.00 91.88 88 THR A N 1
ATOM 692 C CA . THR A 1 88 ? 10.986 -10.637 -12.833 1.00 91.88 88 THR A CA 1
ATOM 693 C C . THR A 1 88 ? 11.750 -10.580 -11.508 1.00 91.88 88 THR A C 1
ATOM 695 O O . THR A 1 88 ? 11.122 -10.368 -10.472 1.00 91.88 88 THR A O 1
ATOM 698 N N . ASP A 1 89 ? 13.087 -10.637 -11.525 1.00 90.81 89 ASP A N 1
ATOM 699 C CA . ASP A 1 89 ? 13.916 -10.545 -10.307 1.00 90.81 89 ASP A CA 1
ATOM 700 C C . ASP A 1 89 ? 13.784 -9.192 -9.589 1.00 90.81 89 ASP A C 1
ATOM 702 O O . ASP A 1 89 ? 14.045 -9.078 -8.391 1.00 90.81 89 ASP A O 1
ATOM 706 N N . LEU A 1 90 ? 13.390 -8.143 -10.314 1.00 89.81 90 LEU A N 1
ATOM 707 C CA . LEU A 1 90 ? 13.213 -6.798 -9.767 1.00 89.81 90 LEU A CA 1
ATOM 708 C C . LEU A 1 90 ? 11.789 -6.555 -9.264 1.00 89.81 90 LEU A C 1
ATOM 710 O O . LEU A 1 90 ? 11.602 -5.843 -8.274 1.00 89.81 90 LEU A O 1
ATOM 714 N N . ILE A 1 91 ? 10.789 -7.092 -9.967 1.00 91.38 91 ILE A N 1
ATOM 715 C CA . ILE A 1 91 ? 9.372 -6.873 -9.663 1.00 91.38 91 ILE A CA 1
ATOM 716 C C . ILE A 1 91 ? 8.889 -7.848 -8.598 1.00 91.38 91 ILE A C 1
ATOM 718 O O . ILE A 1 91 ? 8.205 -7.417 -7.672 1.00 91.38 91 ILE A O 1
ATOM 722 N N . PHE A 1 92 ? 9.244 -9.130 -8.686 1.00 91.00 92 PHE A N 1
ATOM 723 C CA . PHE A 1 92 ? 8.667 -10.158 -7.822 1.00 91.00 92 PHE A CA 1
ATOM 724 C C . PHE A 1 92 ? 8.906 -9.904 -6.322 1.00 91.00 92 PHE A C 1
ATOM 726 O O . PHE A 1 92 ? 7.934 -9.952 -5.568 1.00 91.00 92 PHE A O 1
ATOM 733 N N . PRO A 1 93 ? 10.115 -9.520 -5.854 1.00 88.88 93 PRO A N 1
ATOM 734 C CA . PRO A 1 93 ? 10.320 -9.199 -4.439 1.00 88.88 93 PRO A CA 1
ATOM 735 C C . PRO A 1 93 ? 9.495 -7.990 -3.973 1.00 88.88 93 PRO A C 1
ATOM 737 O O . PRO A 1 93 ? 8.945 -7.986 -2.873 1.00 88.88 93 PRO A O 1
ATOM 740 N N . LYS A 1 94 ? 9.357 -6.965 -4.825 1.00 89.69 94 LYS A N 1
ATOM 741 C CA . LYS A 1 94 ? 8.537 -5.780 -4.525 1.00 89.69 94 LYS A CA 1
ATOM 742 C C . LYS A 1 94 ? 7.058 -6.141 -4.468 1.00 89.69 94 LYS A C 1
ATOM 744 O O . LYS A 1 94 ? 6.376 -5.736 -3.536 1.00 89.69 94 LYS A O 1
ATOM 749 N N . PHE A 1 95 ? 6.593 -6.937 -5.427 1.00 91.62 95 PHE A N 1
ATOM 750 C CA . PHE A 1 95 ? 5.236 -7.461 -5.461 1.00 91.62 95 PHE A CA 1
ATOM 751 C C . PHE A 1 95 ? 4.929 -8.280 -4.205 1.00 91.62 95 PHE A C 1
ATOM 753 O O . PHE A 1 95 ? 3.909 -8.035 -3.570 1.00 91.62 95 PHE A O 1
ATOM 760 N N . ALA A 1 96 ? 5.827 -9.182 -3.798 1.00 91.38 96 ALA A N 1
ATOM 761 C CA . ALA A 1 96 ? 5.675 -9.970 -2.579 1.00 91.38 96 ALA A CA 1
ATOM 762 C C . ALA A 1 96 ? 5.561 -9.082 -1.327 1.00 91.38 96 ALA A C 1
ATOM 764 O O . ALA A 1 96 ? 4.690 -9.318 -0.493 1.00 91.38 96 ALA A O 1
ATOM 765 N N . ASN A 1 97 ? 6.370 -8.022 -1.226 1.00 90.75 97 ASN A N 1
ATOM 766 C CA . ASN A 1 97 ? 6.297 -7.055 -0.125 1.00 90.75 97 ASN A CA 1
ATOM 767 C C . ASN A 1 97 ? 5.009 -6.216 -0.145 1.00 90.75 97 ASN A C 1
ATOM 769 O O . ASN A 1 97 ? 4.413 -5.960 0.898 1.00 90.75 97 ASN A O 1
ATOM 773 N N . THR A 1 98 ? 4.550 -5.782 -1.320 1.00 92.94 98 THR A N 1
ATOM 774 C CA . THR A 1 98 ? 3.272 -5.067 -1.448 1.00 92.94 98 THR A CA 1
ATOM 775 C C . THR A 1 98 ? 2.098 -5.975 -1.101 1.00 92.94 98 THR A C 1
ATOM 777 O O . THR A 1 98 ? 1.178 -5.545 -0.411 1.00 92.94 98 THR A O 1
ATOM 780 N N . LEU A 1 99 ? 2.133 -7.231 -1.549 1.00 94.44 99 LEU A N 1
ATOM 781 C CA . LEU A 1 99 ? 1.098 -8.215 -1.267 1.00 94.44 99 LEU A CA 1
ATOM 782 C C . LEU A 1 99 ? 1.048 -8.552 0.225 1.00 94.44 99 LEU A C 1
ATOM 784 O O . LEU A 1 99 ? -0.039 -8.565 0.797 1.00 94.44 99 LEU A O 1
ATOM 788 N N . SER A 1 100 ? 2.200 -8.783 0.861 1.00 93.00 100 SER A N 1
ATOM 789 C CA . SER A 1 100 ? 2.261 -9.063 2.297 1.00 93.00 100 SER A CA 1
ATOM 790 C C . SER A 1 100 ? 1.687 -7.900 3.103 1.00 93.00 100 SER A C 1
ATOM 792 O O . SER A 1 100 ? 0.786 -8.127 3.906 1.00 93.00 100 SER A O 1
ATOM 794 N N . LEU A 1 101 ? 2.098 -6.663 2.806 1.00 94.75 101 LEU A N 1
ATOM 795 C CA . LEU A 1 101 ? 1.555 -5.458 3.433 1.00 94.75 101 LEU A CA 1
ATOM 796 C C . LEU A 1 101 ? 0.044 -5.308 3.207 1.00 94.75 101 LEU A C 1
ATOM 798 O O . LEU A 1 101 ? -0.701 -5.044 4.147 1.00 94.75 101 LEU A O 1
ATOM 802 N N . ALA A 1 102 ? -0.432 -5.484 1.973 1.00 96.50 102 ALA A N 1
ATOM 803 C CA . ALA A 1 102 ? -1.850 -5.350 1.655 1.00 96.50 102 ALA A CA 1
ATOM 804 C C . ALA A 1 102 ? -2.702 -6.368 2.427 1.00 96.50 102 ALA A C 1
ATOM 806 O O . ALA A 1 102 ? -3.742 -6.009 2.983 1.00 96.50 102 ALA A O 1
ATOM 807 N N . VAL A 1 103 ? -2.250 -7.625 2.499 1.00 96.94 103 VAL A N 1
ATOM 808 C CA . VAL A 1 103 ? -2.949 -8.691 3.226 1.00 96.94 103 VAL A CA 1
ATOM 809 C C . VAL A 1 103 ? -2.927 -8.435 4.731 1.00 96.94 103 VAL A C 1
ATOM 811 O O . VAL A 1 103 ? -3.980 -8.522 5.363 1.00 96.94 103 VAL A O 1
ATOM 814 N N . THR A 1 104 ? -1.779 -8.087 5.320 1.00 96.56 104 THR A N 1
ATOM 815 C CA . THR A 1 104 ? -1.692 -7.838 6.768 1.00 96.56 104 THR A CA 1
ATOM 816 C C . THR A 1 104 ? -2.486 -6.603 7.178 1.00 96.56 104 THR A C 1
ATOM 818 O O . THR A 1 104 ? -3.190 -6.647 8.186 1.00 96.56 104 THR A O 1
ATOM 821 N N . SER A 1 105 ? -2.451 -5.522 6.392 1.00 97.62 105 SER A N 1
ATOM 822 C CA . SER A 1 105 ? -3.254 -4.320 6.643 1.00 97.62 105 SER A CA 1
ATOM 823 C C . SER A 1 105 ? -4.744 -4.588 6.524 1.00 97.62 105 SER A C 1
ATOM 825 O O . SER A 1 105 ? -5.505 -4.137 7.379 1.00 97.62 105 SER A O 1
ATOM 827 N N . ALA A 1 106 ? -5.171 -5.342 5.507 1.00 97.94 106 ALA A N 1
ATOM 828 C CA . ALA A 1 106 ? -6.567 -5.737 5.368 1.00 97.94 106 ALA A CA 1
ATOM 829 C C . ALA A 1 106 ? -7.012 -6.609 6.549 1.00 97.94 106 ALA A C 1
ATOM 831 O O . ALA A 1 106 ? -8.050 -6.337 7.148 1.00 97.94 106 ALA A O 1
ATOM 832 N N . ALA A 1 107 ? -6.215 -7.611 6.928 1.00 98.25 107 ALA A N 1
ATOM 833 C CA . ALA A 1 107 ? -6.507 -8.476 8.067 1.00 98.25 107 ALA A CA 1
ATOM 834 C C . ALA A 1 107 ? -6.633 -7.674 9.371 1.00 98.25 107 ALA A C 1
ATOM 836 O O . ALA A 1 107 ? -7.632 -7.817 10.075 1.00 98.25 107 ALA A O 1
ATOM 837 N N . LEU A 1 108 ? -5.679 -6.778 9.658 1.00 97.94 108 LEU A N 1
ATOM 838 C CA . LEU A 1 108 ? -5.745 -5.874 10.809 1.00 97.94 108 LEU A CA 1
ATOM 839 C C . LEU A 1 108 ? -7.024 -5.029 10.769 1.00 97.94 108 LEU A C 1
ATOM 841 O O . LEU A 1 108 ? -7.734 -4.940 11.769 1.00 97.94 108 LEU A O 1
ATOM 845 N N . ALA A 1 109 ? -7.330 -4.432 9.616 1.00 98.00 109 ALA A N 1
ATOM 846 C CA . ALA A 1 109 ? -8.487 -3.567 9.457 1.00 98.00 109 ALA A CA 1
ATOM 847 C C . ALA A 1 109 ? -9.809 -4.297 9.698 1.00 98.00 109 ALA A C 1
ATOM 849 O O . ALA A 1 109 ? -10.664 -3.783 10.417 1.00 98.00 109 ALA A O 1
ATOM 850 N N . TYR A 1 110 ? -9.967 -5.503 9.149 1.00 98.19 110 TYR A N 1
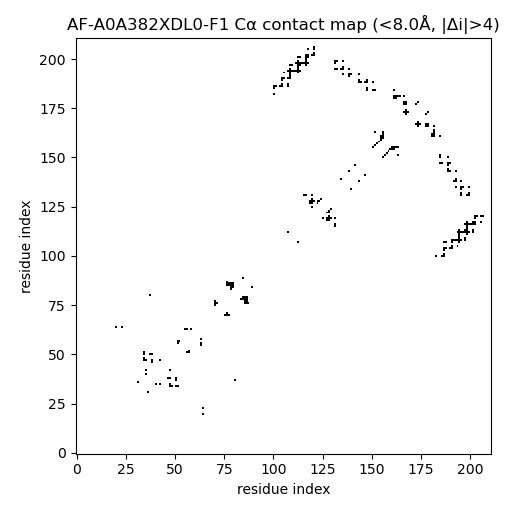ATOM 851 C CA . TYR A 1 110 ? -11.156 -6.314 9.386 1.00 98.19 110 TYR A CA 1
ATOM 852 C C . TYR A 1 110 ? -11.256 -6.754 10.839 1.00 98.19 110 TYR A C 1
ATOM 854 O O . TYR A 1 110 ? -12.309 -6.576 11.438 1.00 98.19 110 TYR A O 1
ATOM 862 N N . VAL A 1 111 ? -10.180 -7.282 11.426 1.00 98.19 111 VAL A N 1
ATOM 863 C CA . VAL A 1 111 ? -10.195 -7.756 12.815 1.00 98.19 111 VAL A CA 1
ATOM 864 C C . VAL A 1 111 ? -10.541 -6.606 13.760 1.00 98.19 111 VAL A C 1
ATOM 866 O O . VAL A 1 111 ? -11.547 -6.667 14.464 1.00 98.19 111 VAL A O 1
ATOM 869 N N . ILE A 1 112 ? -9.764 -5.522 13.739 1.00 97.81 112 ILE A N 1
ATOM 870 C CA . ILE A 1 112 ? -9.980 -4.381 14.636 1.00 97.81 112 ILE A CA 1
ATOM 871 C C . ILE A 1 112 ? -11.318 -3.701 14.345 1.00 97.81 112 ILE A C 1
ATOM 873 O O . ILE A 1 112 ? -12.059 -3.393 15.277 1.00 97.81 112 ILE A O 1
ATOM 877 N N . GLY A 1 113 ? -11.649 -3.503 13.068 1.00 97.69 113 GLY A N 1
ATOM 878 C CA . GLY A 1 113 ? -12.882 -2.850 12.652 1.00 97.69 113 GLY A CA 1
ATOM 879 C C . GLY A 1 113 ? -14.128 -3.611 13.095 1.00 97.69 113 GLY A C 1
ATOM 880 O O . GLY A 1 113 ? -15.017 -3.030 13.710 1.00 97.69 113 GLY A O 1
ATOM 881 N N . LEU A 1 114 ? -14.178 -4.923 12.848 1.00 97.62 114 LEU A N 1
ATOM 882 C CA . LEU A 1 114 ? -15.309 -5.767 13.237 1.00 97.62 114 LEU A CA 1
ATOM 883 C C . LEU A 1 114 ? -15.514 -5.757 14.753 1.00 97.62 114 LEU A C 1
ATOM 885 O O . LEU A 1 114 ? -16.613 -5.448 15.212 1.00 97.62 114 LEU A O 1
ATOM 889 N N . PHE A 1 115 ? -14.466 -6.039 15.535 1.00 97.19 115 PHE A N 1
ATOM 890 C CA . PHE A 1 115 ? -14.587 -6.069 16.992 1.00 97.19 115 PHE A CA 1
ATOM 891 C C . PHE A 1 115 ? -14.968 -4.695 17.549 1.00 97.19 115 PHE A C 1
ATOM 893 O O . PHE A 1 115 ? -15.929 -4.597 18.311 1.00 97.19 115 PHE A O 1
ATOM 900 N N . ALA A 1 116 ? -14.291 -3.620 17.133 1.00 96.69 116 ALA A N 1
ATOM 901 C CA . ALA A 1 116 ? -14.622 -2.274 17.593 1.00 96.69 116 ALA A CA 1
ATOM 902 C C . ALA A 1 116 ? -16.063 -1.877 17.233 1.00 96.69 116 ALA A C 1
ATOM 904 O O . ALA A 1 116 ? -16.762 -1.307 18.067 1.00 96.69 116 ALA A O 1
ATOM 905 N N . GLY A 1 117 ? -16.542 -2.218 16.034 1.00 96.75 117 GLY A N 1
ATOM 906 C CA . GLY A 1 117 ? -17.918 -1.942 15.622 1.00 96.75 117 GLY A CA 1
ATOM 907 C C . GLY A 1 117 ? -18.961 -2.686 16.461 1.00 96.75 117 GLY A C 1
ATOM 908 O O . GLY A 1 117 ? -19.926 -2.076 16.923 1.00 96.75 117 GLY A O 1
ATOM 909 N N . ILE A 1 118 ? -18.744 -3.982 16.716 1.00 95.88 118 ILE A N 1
ATOM 910 C CA . ILE A 1 118 ? -19.635 -4.815 17.543 1.00 95.88 118 ILE A CA 1
ATOM 911 C C . ILE A 1 118 ? -19.687 -4.286 18.982 1.00 95.88 118 ILE A C 1
ATOM 913 O O . ILE A 1 118 ? -20.768 -4.079 19.535 1.00 95.88 118 ILE A O 1
ATOM 917 N N . PHE A 1 119 ? -18.525 -4.021 19.587 1.00 95.25 119 PHE A N 1
ATOM 918 C CA . PHE A 1 119 ? -18.455 -3.495 20.950 1.00 95.25 119 PHE A CA 1
ATOM 919 C C . PHE A 1 119 ? -19.099 -2.108 21.066 1.00 95.25 119 PHE A C 1
ATOM 921 O O . PHE A 1 119 ? -19.839 -1.867 22.020 1.00 95.25 119 PHE A O 1
ATOM 928 N N . ALA A 1 120 ? -18.892 -1.221 20.089 1.00 95.75 120 ALA A N 1
ATOM 929 C CA . ALA A 1 120 ? -19.536 0.092 20.052 1.00 95.75 120 ALA A CA 1
ATOM 930 C C . ALA A 1 120 ? -21.068 -0.006 19.954 1.00 95.75 120 ALA A C 1
ATOM 932 O O . ALA A 1 120 ? -21.770 0.721 20.656 1.00 95.75 120 ALA A O 1
ATOM 933 N N . ALA A 1 121 ? -21.594 -0.936 19.151 1.00 94.50 121 ALA A N 1
ATOM 934 C CA . ALA A 1 121 ? -23.036 -1.149 19.020 1.00 94.50 121 ALA A CA 1
ATOM 935 C C . ALA A 1 121 ? -23.681 -1.753 20.279 1.00 94.50 121 ALA A C 1
ATOM 937 O O . ALA A 1 121 ? -24.837 -1.466 20.564 1.00 94.50 121 ALA A O 1
ATOM 938 N N . SER A 1 122 ? -22.940 -2.548 21.061 1.00 92.62 122 SER A N 1
ATOM 939 C CA . SER A 1 122 ? -23.458 -3.161 22.297 1.00 92.62 122 SER A CA 1
ATOM 940 C C . SER A 1 122 ? -23.787 -2.159 23.414 1.00 92.62 122 SER A C 1
ATOM 942 O O . SER A 1 122 ? -24.578 -2.462 24.306 1.00 92.62 122 SER A O 1
ATOM 944 N N . ARG A 1 123 ? -23.169 -0.969 23.395 1.00 91.31 123 ARG A N 1
ATOM 945 C CA . ARG A 1 123 ? -23.380 0.109 24.377 1.00 91.31 123 ARG A CA 1
ATOM 946 C C . ARG A 1 123 ? -23.450 1.462 23.661 1.00 91.31 123 ARG A C 1
ATOM 948 O O . ARG A 1 123 ? -22.508 2.259 23.771 1.00 91.31 123 ARG A O 1
ATOM 955 N N . PRO A 1 124 ? -24.541 1.722 22.920 1.00 89.88 124 PRO A N 1
ATOM 956 C CA . PRO A 1 124 ? -24.663 2.931 22.122 1.00 89.88 124 PRO A CA 1
ATOM 957 C C . PRO A 1 124 ? -24.575 4.180 23.002 1.00 89.88 124 PRO A C 1
ATOM 959 O O . PRO A 1 124 ? -25.009 4.188 24.154 1.00 89.88 124 PRO A O 1
ATOM 962 N N . TYR A 1 125 ? -23.981 5.240 22.455 1.00 90.56 125 TYR A N 1
ATOM 963 C CA . TYR A 1 125 ? -23.748 6.538 23.100 1.00 90.56 125 TYR A CA 1
ATOM 964 C C . TYR A 1 125 ? -22.762 6.542 24.281 1.00 90.56 125 TYR A C 1
ATOM 966 O O . TYR A 1 125 ? -22.483 7.619 24.827 1.00 90.56 125 TYR A O 1
ATOM 974 N N . GLY A 1 126 ? -22.189 5.388 24.644 1.00 93.31 126 GLY A N 1
ATOM 975 C CA . GLY A 1 126 ? -21.134 5.265 25.650 1.00 93.31 126 GLY A CA 1
ATOM 976 C C . GLY A 1 126 ? -19.776 5.814 25.191 1.00 93.31 126 GLY A C 1
ATOM 977 O O . GLY A 1 126 ? -19.581 6.182 24.033 1.00 93.31 126 GLY A O 1
ATOM 978 N N . TYR A 1 127 ? -18.799 5.851 26.103 1.00 94.38 127 TYR A N 1
ATOM 979 C CA . TYR A 1 127 ? -17.454 6.367 25.804 1.00 94.38 127 TYR A CA 1
ATOM 980 C C . TYR A 1 127 ? -16.752 5.606 24.674 1.00 94.38 127 TYR A C 1
ATOM 982 O O . TYR A 1 127 ? -16.149 6.231 23.805 1.00 94.38 127 TYR A O 1
ATOM 990 N N . PHE A 1 128 ? -16.859 4.273 24.666 1.00 93.81 128 PHE A N 1
ATOM 991 C CA . PHE A 1 128 ? -16.242 3.442 23.631 1.00 93.81 128 PHE A CA 1
ATOM 992 C C . PHE A 1 128 ? -16.854 3.713 22.256 1.00 93.81 128 PHE A C 1
ATOM 994 O O . PHE A 1 128 ? -16.127 3.926 21.295 1.00 93.81 128 PHE A O 1
ATOM 1001 N N . ASP A 1 129 ? -18.182 3.811 22.186 1.00 94.88 129 ASP A N 1
ATOM 1002 C CA . ASP A 1 129 ? -18.894 4.154 20.960 1.00 94.88 129 ASP A CA 1
ATOM 1003 C C . ASP A 1 129 ? -18.444 5.512 20.390 1.00 94.88 129 ASP A C 1
ATOM 1005 O O . ASP A 1 129 ? -18.014 5.621 19.240 1.00 94.88 129 ASP A O 1
ATOM 1009 N N . ARG A 1 130 ? -18.435 6.550 21.236 1.00 95.38 130 ARG A N 1
ATOM 1010 C CA . ARG A 1 130 ? -17.960 7.887 20.851 1.00 95.38 130 ARG A CA 1
ATOM 1011 C C . ARG A 1 130 ? 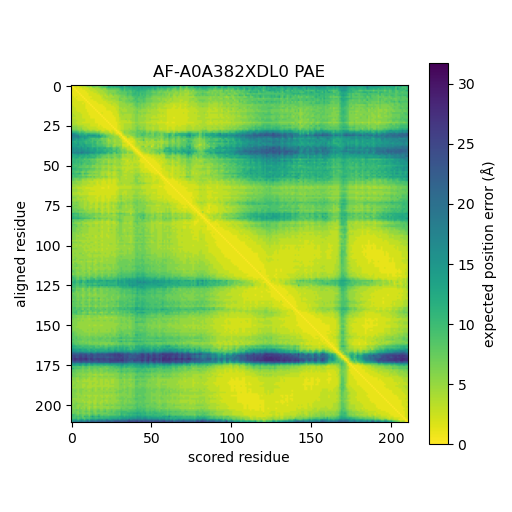-16.513 7.860 20.362 1.00 95.38 130 ARG A C 1
ATOM 1013 O O . ARG A 1 130 ? -16.209 8.518 19.371 1.00 95.38 130 ARG A O 1
ATOM 1020 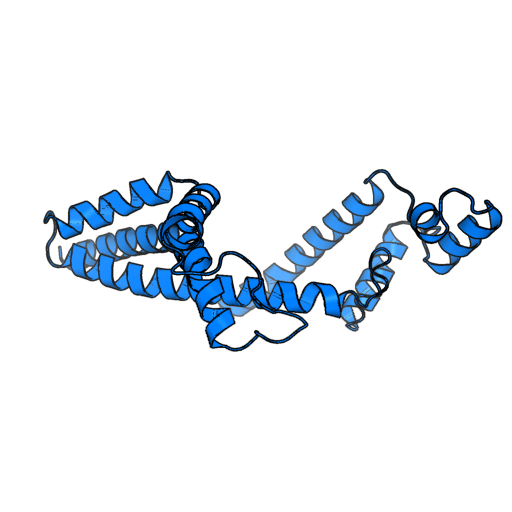N N . PHE A 1 131 ? -15.640 7.096 21.020 1.00 95.62 131 PHE A N 1
ATOM 1021 C CA . PHE A 1 131 ? -14.252 6.928 20.593 1.00 95.62 131 PHE A CA 1
ATOM 1022 C C . PHE A 1 131 ? -14.151 6.223 19.234 1.00 95.62 131 PHE A C 1
ATOM 1024 O O . PHE A 1 131 ? -13.434 6.703 18.360 1.00 95.62 131 PHE A O 1
ATOM 1031 N N . THR A 1 132 ? -14.898 5.138 19.008 1.00 95.19 132 THR A N 1
ATOM 1032 C CA . THR A 1 132 ? -14.930 4.430 17.719 1.00 95.19 132 THR A CA 1
ATOM 1033 C C . THR A 1 132 ? -15.361 5.360 16.586 1.00 95.19 132 THR A C 1
ATOM 1035 O O . THR A 1 132 ? -14.693 5.429 15.552 1.00 95.19 132 THR A O 1
ATOM 1038 N N . ILE A 1 133 ? -16.417 6.150 16.789 1.00 94.88 133 ILE A N 1
ATOM 1039 C CA . ILE A 1 133 ? -16.867 7.131 15.796 1.00 94.88 133 ILE A CA 1
ATOM 1040 C C . ILE A 1 133 ? -15.828 8.244 15.592 1.00 94.88 133 ILE A C 1
ATOM 1042 O O . ILE A 1 133 ? -15.484 8.552 14.449 1.00 94.88 133 ILE A O 1
ATOM 1046 N N . ALA A 1 134 ? -15.270 8.802 16.670 1.00 95.75 134 ALA A N 1
ATOM 1047 C CA . ALA A 1 134 ? -14.235 9.834 16.595 1.00 95.75 134 ALA A CA 1
ATOM 1048 C C . ALA A 1 134 ? -12.972 9.342 15.871 1.00 95.75 134 ALA A C 1
ATOM 1050 O O . ALA A 1 134 ? -12.397 10.079 15.071 1.00 95.75 134 ALA A O 1
ATOM 1051 N N . SER A 1 135 ? -12.584 8.077 16.068 1.00 95.31 135 SER A N 1
ATOM 1052 C CA . SER A 1 135 ? -11.432 7.471 15.392 1.00 95.31 135 SER A CA 1
ATOM 1053 C C . SER A 1 135 ? -11.581 7.482 13.868 1.00 95.31 135 SER A C 1
ATOM 1055 O O . SER A 1 135 ? -10.596 7.656 13.156 1.00 95.31 135 SER A O 1
ATOM 1057 N N . THR A 1 136 ? -12.815 7.399 13.353 1.00 93.88 136 THR A N 1
ATOM 1058 C CA . THR A 1 136 ? -13.075 7.495 11.909 1.00 93.88 136 THR A CA 1
ATOM 1059 C C . THR A 1 136 ? -12.746 8.883 11.380 1.00 93.88 136 THR A C 1
ATOM 1061 O O . THR A 1 136 ? -12.169 9.005 10.303 1.00 93.88 136 THR A O 1
ATOM 1064 N N . LEU A 1 137 ? -13.075 9.932 12.138 1.00 94.06 137 LEU 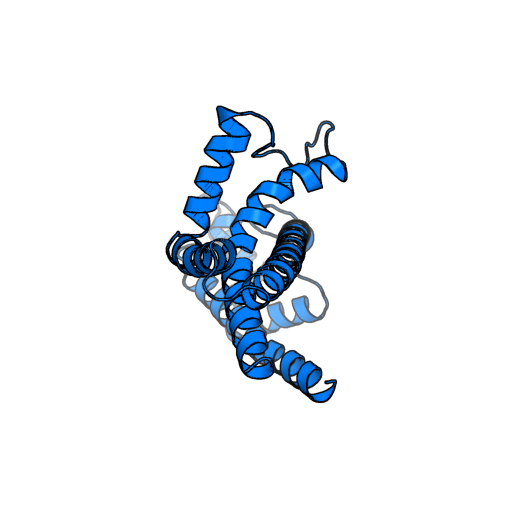A N 1
ATOM 1065 C CA . LEU A 1 137 ? -12.723 11.300 11.769 1.00 94.06 137 LEU A CA 1
ATOM 1066 C C . LEU A 1 137 ? -11.211 11.517 11.879 1.00 94.06 137 LEU A C 1
ATOM 1068 O O . LEU A 1 137 ? -10.614 12.069 10.959 1.00 94.06 137 LEU A O 1
ATOM 1072 N N . MET A 1 138 ? -10.588 11.039 12.960 1.00 94.94 138 MET A N 1
ATOM 1073 C CA . MET A 1 138 ? -9.144 11.164 13.174 1.00 94.94 138 MET A CA 1
ATOM 1074 C C . MET A 1 138 ? -8.354 10.494 12.046 1.00 94.94 138 MET A C 1
ATOM 1076 O O . MET A 1 138 ? -7.605 11.161 11.339 1.00 94.94 138 MET A O 1
ATOM 1080 N N . PHE A 1 139 ? -8.552 9.193 11.828 1.00 93.94 139 PHE A N 1
ATOM 1081 C CA . PHE A 1 139 ? -7.805 8.454 10.810 1.00 93.94 139 PHE A CA 1
ATOM 1082 C C . PHE A 1 139 ? -8.257 8.768 9.381 1.00 93.94 139 PHE A C 1
ATOM 1084 O O . PHE A 1 139 ? -7.460 8.635 8.462 1.00 93.94 139 PHE A O 1
ATOM 1091 N N . GLY A 1 140 ? -9.501 9.213 9.179 1.00 89.62 140 GLY A N 1
ATOM 1092 C CA . GLY A 1 140 ? -9.977 9.672 7.873 1.00 89.62 140 GLY A CA 1
ATOM 1093 C C . GLY A 1 140 ? -9.406 11.029 7.452 1.00 89.62 140 GLY A C 1
ATOM 1094 O O . GLY A 1 140 ? -9.285 11.285 6.259 1.00 89.62 140 GLY A O 1
ATOM 1095 N N . SER A 1 141 ? -9.044 11.885 8.414 1.00 92.94 141 SER A N 1
ATOM 1096 C CA . SER A 1 141 ? -8.492 13.222 8.139 1.00 92.94 141 SER A CA 1
ATOM 1097 C C . SER A 1 141 ? -6.968 13.234 8.082 1.00 92.94 141 SER A C 1
ATOM 1099 O O . SER A 1 141 ? -6.378 14.099 7.438 1.00 92.94 141 SER A O 1
ATOM 1101 N N . ILE A 1 142 ? -6.317 12.295 8.770 1.00 93.44 142 ILE A N 1
ATOM 1102 C CA . ILE A 1 142 ? -4.863 12.199 8.783 1.00 93.44 142 ILE A CA 1
ATOM 1103 C C . ILE A 1 142 ? -4.376 11.533 7.485 1.00 93.44 142 ILE A C 1
ATOM 1105 O O . ILE A 1 142 ? -4.772 10.403 7.192 1.00 93.44 142 ILE A O 1
ATOM 1109 N N . PRO A 1 143 ? -3.453 12.160 6.730 1.00 93.31 143 PRO A N 1
ATOM 1110 C CA . PRO A 1 143 ? -2.836 11.509 5.583 1.00 93.31 143 PRO A CA 1
ATOM 1111 C C . PRO A 1 143 ? -2.087 10.228 6.003 1.00 93.31 143 PRO A C 1
ATOM 1113 O O . PRO A 1 143 ? -1.240 10.295 6.902 1.00 93.31 143 PRO A O 1
ATOM 1116 N N . PRO A 1 144 ? -2.307 9.073 5.341 1.00 90.50 144 PRO A N 1
ATOM 1117 C CA . PRO A 1 144 ? -1.688 7.805 5.741 1.00 90.50 144 PRO A CA 1
ATOM 1118 C C . PRO A 1 144 ? -0.157 7.848 5.780 1.00 90.50 144 PRO A C 1
ATOM 1120 O O . PRO A 1 144 ? 0.459 7.297 6.690 1.00 90.50 144 PRO A O 1
ATOM 1123 N N . PHE A 1 145 ? 0.467 8.554 4.828 1.00 93.12 145 PHE A N 1
ATOM 1124 C CA . PHE A 1 145 ? 1.924 8.714 4.797 1.00 93.12 145 PHE A CA 1
ATOM 1125 C C . PHE A 1 145 ? 2.443 9.477 6.027 1.00 93.12 145 PHE A C 1
ATOM 1127 O O . PHE A 1 145 ? 3.486 9.128 6.575 1.00 93.12 145 PHE A O 1
ATOM 1134 N N . TRP A 1 146 ? 1.709 10.500 6.480 1.00 96.25 146 TRP A N 1
ATOM 1135 C CA . TRP A 1 146 ? 2.093 11.317 7.628 1.00 96.25 146 TRP A CA 1
ATOM 1136 C C . TRP A 1 146 ? 1.932 10.533 8.928 1.00 96.25 146 TRP A C 1
ATOM 1138 O O . TRP A 1 146 ? 2.821 10.555 9.775 1.00 96.25 146 TRP A O 1
ATOM 1148 N N . PHE A 1 147 ? 0.850 9.760 9.054 1.00 95.94 147 PHE A N 1
ATOM 1149 C CA . PHE A 1 147 ? 0.680 8.851 10.185 1.00 95.94 147 PHE A CA 1
ATOM 1150 C C . PHE A 1 147 ? 1.792 7.797 10.239 1.00 95.94 147 PHE A C 1
ATOM 1152 O O . PHE A 1 147 ? 2.383 7.581 11.295 1.00 95.94 147 PHE A O 1
ATOM 1159 N N . GLY A 1 148 ? 2.142 7.207 9.092 1.00 95.69 148 GLY A N 1
ATOM 1160 C CA . GLY A 1 148 ? 3.286 6.302 8.983 1.00 95.69 148 GLY A CA 1
ATOM 1161 C C . GLY A 1 148 ? 4.596 6.951 9.435 1.00 95.69 148 GLY A C 1
ATOM 1162 O O . GLY A 1 148 ? 5.354 6.342 10.188 1.00 95.69 148 GLY A O 1
ATOM 1163 N N . LEU A 1 149 ? 4.839 8.209 9.055 1.00 95.88 149 LEU A N 1
ATOM 1164 C CA . LEU A 1 149 ? 6.027 8.952 9.483 1.00 95.88 149 LEU A CA 1
ATOM 1165 C C . LEU A 1 149 ? 6.064 9.167 11.005 1.00 95.88 149 LEU A C 1
ATOM 1167 O O . LEU A 1 149 ? 7.111 8.968 11.620 1.00 95.88 149 LEU A O 1
ATOM 1171 N N . LEU A 1 150 ? 4.933 9.518 11.627 1.00 96.69 150 LEU A N 1
ATOM 1172 C CA . LEU A 1 150 ? 4.843 9.649 13.086 1.00 96.69 150 LEU A CA 1
ATOM 1173 C C . LEU A 1 150 ? 5.123 8.331 13.807 1.00 96.69 150 LEU A C 1
ATOM 1175 O O . LEU A 1 150 ? 5.827 8.322 14.817 1.00 96.69 150 LEU A O 1
ATOM 1179 N N . LEU A 1 151 ? 4.604 7.219 13.284 1.00 97.06 151 LEU A N 1
ATOM 1180 C CA . LEU A 1 151 ? 4.876 5.895 13.836 1.00 97.06 151 LEU A CA 1
ATOM 1181 C C . LEU A 1 151 ? 6.370 5.560 13.776 1.00 97.06 151 LEU A C 1
ATOM 1183 O O . LEU A 1 151 ? 6.924 5.080 14.762 1.00 97.06 151 LEU A O 1
ATOM 1187 N N . VAL A 1 152 ? 7.040 5.860 12.661 1.00 96.75 152 VAL A N 1
ATOM 1188 C CA . VAL A 1 152 ? 8.493 5.673 12.532 1.00 96.75 152 VAL A CA 1
ATOM 1189 C C . VAL A 1 152 ? 9.256 6.551 13.530 1.00 96.75 152 VAL A C 1
ATOM 1191 O O . VAL A 1 152 ? 10.139 6.053 14.230 1.00 96.75 152 VAL A O 1
ATOM 1194 N N . LEU A 1 153 ? 8.899 7.834 13.657 1.00 96.94 153 LEU A N 1
ATOM 1195 C CA . LEU A 1 153 ? 9.534 8.754 14.609 1.00 96.94 153 LEU A CA 1
ATOM 1196 C C . LEU A 1 153 ? 9.403 8.261 16.056 1.00 96.94 153 LEU A C 1
ATOM 1198 O O . LEU A 1 153 ? 10.392 8.220 16.788 1.00 96.94 153 LEU A O 1
ATOM 1202 N N . ALA A 1 154 ? 8.201 7.850 16.454 1.00 97.75 154 ALA A N 1
ATOM 1203 C CA . ALA A 1 154 ? 7.931 7.394 17.810 1.00 97.75 154 ALA A CA 1
ATOM 1204 C C . ALA A 1 154 ? 8.587 6.036 18.098 1.00 97.75 154 ALA A C 1
ATOM 1206 O O . ALA A 1 154 ? 9.379 5.914 19.031 1.00 97.75 154 ALA A O 1
ATOM 1207 N N . PHE A 1 155 ? 8.290 5.015 17.294 1.00 97.81 155 PHE A N 1
ATOM 1208 C CA . PHE A 1 155 ? 8.629 3.628 17.621 1.00 97.81 155 PHE A CA 1
ATOM 1209 C C . PHE A 1 155 ? 9.995 3.182 17.116 1.00 97.81 155 PHE A C 1
ATOM 1211 O O . PHE A 1 155 ? 10.584 2.280 17.711 1.00 97.81 155 PHE A O 1
ATOM 1218 N N . SER A 1 156 ? 10.517 3.802 16.057 1.00 95.69 156 SER A N 1
ATOM 1219 C CA . SER A 1 156 ? 11.823 3.434 15.511 1.00 95.69 156 SER A CA 1
ATOM 1220 C C . SER A 1 156 ? 12.936 4.368 15.962 1.00 95.69 156 SER A C 1
ATOM 1222 O O . SER A 1 156 ? 13.978 3.906 16.419 1.00 95.69 156 SER A O 1
ATOM 1224 N N . LEU A 1 157 ? 12.714 5.681 15.900 1.00 95.06 157 LEU A N 1
ATOM 1225 C CA . LEU A 1 157 ? 13.778 6.648 16.179 1.00 95.06 157 LEU A CA 1
ATOM 1226 C C . LEU A 1 157 ? 13.867 7.028 17.660 1.00 95.06 157 LEU A C 1
ATOM 1228 O O . LEU A 1 157 ? 14.966 7.046 18.216 1.00 95.06 157 LEU A O 1
ATOM 1232 N N . SER A 1 158 ? 12.730 7.301 18.306 1.00 95.88 158 SER A N 1
ATOM 1233 C CA . SER A 1 158 ? 12.696 7.687 19.720 1.00 95.88 158 SER A CA 1
ATOM 1234 C C . SER A 1 158 ? 12.796 6.472 20.646 1.00 95.88 158 SER A C 1
ATOM 1236 O O . SER A 1 158 ? 13.761 6.352 21.398 1.00 95.88 158 SER A O 1
ATOM 1238 N N . LEU A 1 159 ? 11.839 5.544 20.557 1.00 95.75 159 LEU A N 1
ATOM 1239 C CA . LEU A 1 159 ? 11.758 4.374 21.439 1.00 95.75 159 LEU A CA 1
ATOM 1240 C C . LEU A 1 159 ? 12.712 3.240 21.040 1.00 95.75 159 LEU A C 1
ATOM 1242 O O . LEU A 1 159 ? 13.090 2.438 21.891 1.00 95.75 159 LEU A O 1
ATOM 1246 N N . ARG A 1 160 ? 13.094 3.163 19.755 1.00 93.81 160 ARG A N 1
ATOM 1247 C CA . ARG A 1 160 ? 13.928 2.087 19.180 1.00 93.81 160 ARG A CA 1
ATOM 1248 C C . ARG A 1 160 ? 13.367 0.678 19.407 1.00 93.81 160 ARG A C 1
ATOM 1250 O O . ARG A 1 160 ? 14.118 -0.280 19.549 1.00 93.81 160 ARG A O 1
ATOM 1257 N N . TRP A 1 161 ? 12.042 0.554 19.444 1.00 94.25 161 TRP A N 1
ATOM 1258 C CA . TRP A 1 161 ? 11.347 -0.726 19.603 1.00 94.25 161 TRP A CA 1
ATOM 1259 C C . TRP A 1 161 ? 11.257 -1.506 18.297 1.00 94.25 161 TRP A C 1
ATOM 1261 O O . TRP A 1 161 ? 11.296 -2.733 18.314 1.00 94.25 161 TRP A O 1
ATOM 1271 N N . LEU A 1 162 ? 11.101 -0.803 17.173 1.00 94.81 162 LEU A N 1
ATOM 1272 C CA . LEU A 1 162 ? 10.877 -1.411 15.864 1.00 94.81 162 LEU A CA 1
ATOM 1273 C C . LEU A 1 162 ? 11.862 -0.865 14.827 1.00 94.81 162 LEU A C 1
ATOM 1275 O O . LEU A 1 162 ? 12.199 0.321 14.863 1.00 94.81 162 LEU A O 1
ATOM 1279 N N . PRO A 1 163 ? 12.326 -1.694 13.884 1.00 90.81 163 PRO A N 1
ATOM 1280 C CA . PRO A 1 163 ? 13.235 -1.245 12.840 1.00 90.81 163 PRO A CA 1
ATOM 1281 C C . PRO A 1 163 ? 12.489 -0.452 11.752 1.00 90.81 163 PRO A C 1
ATOM 1283 O O . PRO A 1 163 ? 11.353 -0.768 11.401 1.00 90.81 163 PRO A O 1
ATOM 1286 N N . ALA A 1 164 ? 13.129 0.588 11.207 1.00 86.81 164 ALA A N 1
ATOM 1287 C CA . ALA A 1 164 ? 12.576 1.389 10.106 1.00 86.81 164 ALA A CA 1
ATOM 1288 C C . ALA A 1 164 ? 13.028 0.903 8.720 1.00 86.81 164 ALA A C 1
ATOM 1290 O O . ALA A 1 164 ? 12.331 1.110 7.729 1.00 86.81 164 ALA A O 1
ATOM 1291 N N . THR A 1 165 ? 14.210 0.293 8.635 1.00 85.62 165 THR A N 1
ATOM 1292 C CA . THR A 1 165 ? 14.878 -0.079 7.381 1.00 85.62 165 THR A CA 1
ATOM 1293 C C . THR A 1 165 ? 15.734 -1.320 7.593 1.00 85.62 165 THR A C 1
ATOM 1295 O O . THR A 1 165 ? 16.194 -1.547 8.707 1.00 85.62 165 THR A O 1
ATOM 1298 N N . GLY A 1 166 ? 16.057 -2.034 6.511 1.00 81.44 166 GLY A N 1
ATOM 1299 C CA . GLY A 1 166 ? 16.970 -3.183 6.575 1.00 81.44 166 GLY A CA 1
ATOM 1300 C C . GLY A 1 166 ? 16.275 -4.538 6.711 1.00 81.44 166 GLY A C 1
ATOM 1301 O O . GLY A 1 166 ? 16.898 -5.476 7.182 1.00 81.44 166 GLY A O 1
ATOM 1302 N N . MET A 1 167 ? 15.025 -4.645 6.242 1.00 76.12 167 MET A N 1
ATOM 1303 C CA . MET A 1 167 ? 14.167 -5.844 6.303 1.00 76.12 167 MET A CA 1
ATOM 1304 C C . MET A 1 167 ? 14.829 -7.157 5.844 1.00 76.12 167 MET A C 1
ATOM 1306 O O . MET A 1 167 ? 14.407 -8.237 6.246 1.00 76.12 167 MET A O 1
ATOM 1310 N N . THR A 1 168 ? 15.835 -7.076 4.974 1.00 67.94 168 THR A N 1
ATOM 1311 C CA . THR A 1 168 ? 16.690 -8.204 4.592 1.00 67.94 168 THR A CA 1
ATOM 1312 C C . THR A 1 168 ? 18.113 -7.693 4.387 1.00 67.94 168 THR A C 1
ATOM 1314 O O . THR A 1 168 ? 18.355 -6.918 3.457 1.00 67.94 168 THR A O 1
ATOM 1317 N N . ASN A 1 169 ? 19.059 -8.126 5.220 1.00 54.59 169 ASN A N 1
ATOM 1318 C CA . ASN A 1 169 ? 20.478 -7.815 5.066 1.00 54.59 169 ASN A CA 1
ATOM 1319 C C . ASN A 1 169 ? 21.192 -8.884 4.226 1.00 54.59 169 ASN A C 1
ATOM 1321 O O . ASN A 1 169 ? 20.988 -10.082 4.403 1.00 54.59 169 ASN A O 1
ATOM 1325 N N . LEU A 1 170 ? 22.111 -8.449 3.358 1.00 50.31 170 LEU A N 1
ATOM 1326 C CA . LEU A 1 170 ? 22.975 -9.325 2.548 1.00 50.31 170 LEU A CA 1
ATOM 1327 C C . LEU A 1 170 ? 24.022 -10.103 3.376 1.00 50.31 170 LEU A C 1
ATOM 1329 O O . LEU A 1 170 ? 24.595 -11.062 2.874 1.00 50.31 170 LEU A O 1
ATOM 1333 N N . ILE A 1 171 ? 24.282 -9.695 4.626 1.00 49.56 171 ILE A N 1
ATOM 1334 C CA . ILE A 1 171 ? 25.384 -10.192 5.482 1.00 49.56 171 ILE A CA 1
ATOM 1335 C C . ILE A 1 171 ? 24.844 -11.008 6.685 1.00 49.56 171 ILE A C 1
ATOM 1337 O O . ILE A 1 171 ? 25.576 -11.356 7.605 1.00 49.56 171 ILE A O 1
ATOM 1341 N N . GLY A 1 172 ? 23.554 -11.361 6.677 1.00 48.22 172 GLY A N 1
ATOM 1342 C CA . GLY A 1 172 ? 22.876 -12.035 7.789 1.00 48.22 172 GLY A CA 1
ATOM 1343 C C . GLY A 1 172 ? 21.946 -11.094 8.561 1.00 48.22 172 GLY A C 1
ATOM 1344 O O . GLY A 1 172 ? 22.245 -9.917 8.759 1.00 48.22 172 GLY A O 1
ATOM 1345 N N . GLY A 1 173 ? 20.787 -11.628 8.959 1.00 58.47 173 GLY A N 1
ATOM 1346 C CA . GLY A 1 173 ? 19.603 -10.861 9.368 1.00 58.47 173 GLY A CA 1
ATOM 1347 C C . GLY A 1 173 ? 18.572 -10.857 8.238 1.00 58.47 173 GLY A C 1
ATOM 1348 O O . GLY A 1 173 ? 18.742 -10.170 7.235 1.00 58.47 173 GLY A O 1
ATOM 1349 N N . GLY A 1 174 ? 17.556 -11.714 8.348 1.00 64.69 174 GLY A N 1
ATOM 1350 C CA . GLY A 1 174 ? 16.613 -11.961 7.251 1.00 64.69 174 GLY A CA 1
ATOM 1351 C C . GLY A 1 174 ? 15.738 -13.188 7.485 1.00 64.69 174 GLY A C 1
ATOM 1352 O O . GLY A 1 174 ? 15.688 -14.093 6.657 1.00 64.69 174 GLY A O 1
ATOM 1353 N N . GLY A 1 175 ? 15.094 -13.245 8.650 1.00 77.19 175 GLY A N 1
ATOM 1354 C CA . GLY A 1 175 ? 14.151 -14.304 9.014 1.00 77.19 175 GLY A CA 1
ATOM 1355 C C . GLY A 1 175 ? 12.710 -13.801 9.060 1.00 77.19 175 GLY A C 1
ATOM 1356 O O . GLY A 1 175 ? 12.458 -12.599 9.015 1.00 77.19 175 GLY A O 1
ATOM 1357 N N . ALA A 1 176 ? 11.754 -14.719 9.227 1.00 82.00 176 ALA A N 1
ATOM 1358 C CA . ALA A 1 176 ? 10.333 -14.375 9.332 1.00 82.00 176 ALA A CA 1
ATOM 1359 C C . ALA A 1 176 ? 10.043 -13.353 10.448 1.00 82.00 176 ALA A C 1
ATOM 1361 O O . ALA A 1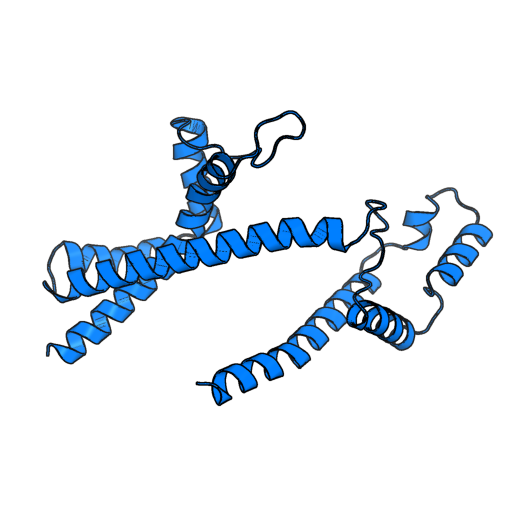 176 ? 9.206 -12.475 10.274 1.00 82.00 176 ALA A O 1
ATOM 1362 N N . VAL A 1 177 ? 10.769 -13.426 11.570 1.00 86.69 177 VAL A N 1
ATOM 1363 C CA . VAL A 1 177 ? 10.640 -12.467 12.680 1.00 86.69 177 VAL A CA 1
ATOM 1364 C C . VAL A 1 177 ? 11.023 -11.056 12.245 1.00 86.69 177 VAL A C 1
ATOM 1366 O O . VAL A 1 177 ? 10.300 -10.112 12.538 1.00 86.69 177 VAL A O 1
ATOM 1369 N N . ASP A 1 178 ? 12.122 -10.913 11.508 1.00 87.38 178 ASP A N 1
ATOM 1370 C CA . ASP A 1 178 ? 12.593 -9.607 11.054 1.00 87.38 178 ASP A CA 1
ATOM 1371 C C . ASP A 1 178 ? 11.604 -8.985 10.061 1.00 87.38 178 ASP A C 1
ATOM 1373 O O . ASP A 1 178 ? 11.208 -7.828 10.198 1.00 87.38 178 ASP A O 1
ATOM 1377 N N . VAL A 1 179 ? 11.089 -9.803 9.139 1.00 86.62 179 VAL A N 1
ATOM 1378 C CA . VAL A 1 179 ? 10.010 -9.428 8.217 1.00 86.62 179 VAL A CA 1
ATOM 1379 C C . VAL A 1 179 ? 8.769 -8.951 8.974 1.00 86.62 179 VAL A C 1
ATOM 1381 O O . VAL A 1 179 ? 8.214 -7.907 8.638 1.00 86.62 179 VAL A O 1
ATOM 1384 N N . ILE A 1 180 ? 8.349 -9.669 10.018 1.00 89.38 180 ILE A N 1
ATOM 1385 C CA . ILE A 1 180 ? 7.193 -9.282 10.836 1.00 89.38 180 ILE A CA 1
ATOM 1386 C C . ILE A 1 180 ? 7.446 -7.941 11.529 1.00 89.38 180 ILE A C 1
ATOM 1388 O O . ILE A 1 180 ? 6.597 -7.057 11.443 1.00 89.38 180 ILE A O 1
ATOM 1392 N N . LEU A 1 181 ? 8.604 -7.753 12.169 1.00 92.44 181 LEU A N 1
ATOM 1393 C CA . LEU A 1 181 ? 8.924 -6.512 12.882 1.00 92.44 181 LEU A CA 1
ATOM 1394 C C . LEU A 1 181 ? 8.908 -5.292 11.951 1.00 92.44 181 LEU A C 1
ATOM 1396 O O . LEU A 1 181 ? 8.355 -4.253 12.311 1.00 92.44 181 LEU A O 1
ATOM 1400 N N . HIS A 1 182 ? 9.431 -5.441 10.733 1.00 92.50 182 HIS A N 1
ATOM 1401 C CA . HIS A 1 182 ? 9.400 -4.398 9.706 1.00 92.50 182 HIS A CA 1
ATOM 1402 C C . HIS A 1 182 ? 7.998 -4.158 9.119 1.00 92.50 182 HIS A C 1
ATOM 1404 O O . HIS A 1 182 ? 7.723 -3.071 8.611 1.00 92.50 182 HIS A O 1
ATOM 1410 N N . LEU A 1 183 ? 7.093 -5.139 9.194 1.00 93.25 183 LEU A N 1
ATOM 1411 C CA . LEU A 1 183 ? 5.719 -5.015 8.702 1.00 93.25 183 LEU A CA 1
ATOM 1412 C C . LEU A 1 183 ? 4.769 -4.341 9.697 1.00 93.25 183 LEU A C 1
ATOM 1414 O O . LEU A 1 183 ? 3.754 -3.806 9.253 1.00 93.25 183 LEU A O 1
ATOM 1418 N N . ILE A 1 184 ? 5.061 -4.323 11.003 1.00 95.69 184 ILE A N 1
ATOM 1419 C CA . ILE A 1 184 ? 4.132 -3.816 12.034 1.00 95.69 184 ILE A CA 1
ATOM 1420 C C . ILE A 1 184 ? 3.736 -2.356 11.779 1.00 95.69 184 ILE A C 1
ATOM 1422 O O . ILE A 1 184 ? 2.546 -2.059 11.655 1.00 95.69 184 ILE A O 1
ATOM 1426 N N . LEU A 1 185 ? 4.708 -1.440 11.675 1.00 96.25 185 LEU A N 1
ATOM 1427 C CA . LEU A 1 185 ? 4.405 -0.010 11.528 1.00 96.25 185 LEU A CA 1
ATOM 1428 C C . LEU A 1 185 ? 3.678 0.303 10.209 1.00 96.25 185 LEU A C 1
ATOM 1430 O O . LEU A 1 185 ? 2.639 0.967 10.267 1.00 96.25 185 LEU A O 1
ATOM 1434 N N . PRO A 1 186 ? 4.129 -0.196 9.038 1.00 95.06 186 PRO A N 1
ATOM 1435 C CA . PRO A 1 186 ? 3.393 -0.017 7.788 1.00 95.06 186 PRO A CA 1
ATOM 1436 C C . PRO A 1 186 ? 1.990 -0.628 7.833 1.00 95.06 186 PRO A C 1
ATOM 1438 O O . PRO A 1 186 ? 1.042 -0.019 7.336 1.00 95.06 186 PRO A O 1
ATOM 1441 N N . THR A 1 187 ? 1.838 -1.797 8.469 1.00 96.69 187 THR A N 1
ATOM 1442 C CA . THR A 1 187 ? 0.545 -2.481 8.589 1.00 96.69 187 THR A CA 1
ATOM 1443 C C . THR A 1 187 ? -0.455 -1.633 9.367 1.00 96.69 187 THR A C 1
ATOM 1445 O O . THR A 1 187 ? -1.587 -1.461 8.912 1.00 96.69 187 THR A O 1
ATOM 1448 N N . ILE A 1 188 ? -0.030 -1.062 10.500 1.00 96.88 188 ILE A N 1
ATOM 1449 C CA . ILE A 1 188 ? -0.846 -0.152 11.315 1.00 96.88 188 ILE A CA 1
ATOM 1450 C C . ILE A 1 188 ? -1.166 1.120 10.529 1.00 96.88 188 ILE A C 1
ATOM 1452 O O . ILE A 1 188 ? -2.325 1.527 10.482 1.00 96.88 188 ILE A O 1
ATOM 1456 N N . ALA A 1 189 ? -0.169 1.722 9.876 1.00 96.44 189 ALA A N 1
ATOM 1457 C CA . ALA A 1 189 ? -0.352 2.957 9.121 1.00 96.44 189 ALA A CA 1
ATOM 1458 C C . ALA A 1 189 ? -1.396 2.807 8.003 1.00 96.44 189 ALA A C 1
ATOM 1460 O O . ALA A 1 189 ? -2.307 3.626 7.888 1.00 96.44 189 ALA A O 1
ATOM 1461 N N . ALA A 1 190 ? -1.288 1.743 7.205 1.00 96.19 190 ALA A N 1
ATOM 1462 C CA . ALA A 1 190 ? -2.199 1.478 6.095 1.00 96.19 190 ALA A CA 1
ATOM 1463 C C . ALA A 1 190 ? -3.547 0.885 6.545 1.00 96.19 190 ALA A C 1
ATOM 1465 O O . ALA A 1 190 ? -4.556 1.081 5.870 1.00 96.19 190 ALA A O 1
ATOM 1466 N N . GLY A 1 191 ? -3.588 0.178 7.679 1.00 96.88 191 GLY A N 1
ATOM 1467 C CA . GLY A 1 191 ? -4.794 -0.474 8.195 1.00 96.88 191 GLY A CA 1
ATOM 1468 C C . GLY A 1 191 ? -5.687 0.412 9.069 1.00 96.88 191 GLY A C 1
ATOM 1469 O O . GLY A 1 191 ? -6.885 0.153 9.143 1.00 96.88 191 GLY A O 1
ATOM 1470 N N . ALA A 1 192 ? -5.157 1.463 9.707 1.00 96.75 192 ALA A N 1
ATOM 1471 C CA . ALA A 1 192 ? -5.891 2.247 10.708 1.00 96.75 192 ALA A CA 1
ATOM 1472 C C . ALA A 1 192 ? -7.146 2.951 10.159 1.00 96.75 192 ALA A C 1
ATOM 1474 O O . ALA A 1 192 ? -8.225 2.832 10.742 1.00 96.75 192 ALA A O 1
ATOM 1475 N N . ALA A 1 193 ? -7.034 3.651 9.026 1.00 95.69 193 ALA A N 1
ATOM 1476 C CA . ALA A 1 193 ? -8.181 4.334 8.425 1.00 95.69 193 ALA A CA 1
ATOM 1477 C C . ALA A 1 193 ? -9.259 3.347 7.928 1.00 95.69 193 ALA A C 1
ATOM 1479 O O . ALA A 1 193 ? -10.423 3.511 8.308 1.00 95.69 193 ALA A O 1
ATOM 1480 N N . PRO A 1 194 ? -8.916 2.277 7.179 1.00 96.75 194 PRO A N 1
ATOM 1481 C CA . PRO A 1 194 ? -9.874 1.222 6.854 1.00 96.75 194 PRO A CA 1
ATOM 1482 C C . PRO A 1 194 ? -10.515 0.577 8.090 1.00 96.75 194 PRO A C 1
ATOM 1484 O O . PRO A 1 194 ? -11.726 0.371 8.087 1.00 96.75 194 PRO A O 1
ATOM 1487 N N . ALA A 1 195 ? -9.752 0.311 9.158 1.00 97.88 195 ALA A N 1
ATOM 1488 C CA . ALA A 1 195 ? -10.277 -0.261 10.400 1.00 97.88 195 ALA A CA 1
ATOM 1489 C C . ALA A 1 195 ? -11.376 0.617 11.009 1.00 97.88 195 ALA A C 1
ATOM 1491 O O . ALA A 1 195 ? -12.444 0.123 11.367 1.00 97.88 195 ALA A O 1
ATOM 1492 N N . ALA A 1 196 ? -11.131 1.928 11.089 1.00 96.94 196 ALA A N 1
ATOM 1493 C CA . ALA A 1 196 ? -12.085 2.877 11.647 1.00 96.94 196 ALA A CA 1
ATOM 1494 C C . ALA A 1 196 ? -13.359 2.981 10.790 1.00 96.94 196 ALA A C 1
ATOM 1496 O O . ALA A 1 196 ? -14.470 2.966 11.321 1.00 96.94 196 ALA A O 1
ATOM 1497 N N . ILE A 1 197 ? -13.212 2.999 9.459 1.00 96.69 1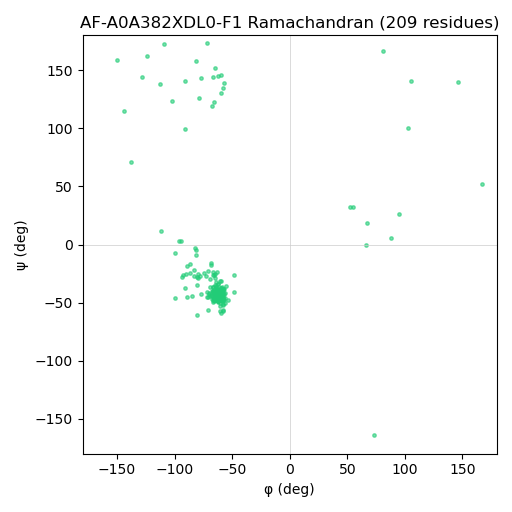97 ILE A N 1
ATOM 1498 C CA . ILE A 1 197 ? -14.348 2.993 8.526 1.00 96.69 197 ILE A CA 1
ATOM 1499 C C . ILE A 1 197 ? -15.175 1.713 8.691 1.00 96.69 197 ILE A C 1
ATOM 1501 O O . ILE A 1 197 ? -16.397 1.796 8.817 1.00 96.69 197 ILE A O 1
ATOM 1505 N N . ILE A 1 198 ? -14.525 0.545 8.738 1.00 97.94 198 ILE A N 1
ATOM 1506 C CA . ILE A 1 198 ? -15.193 -0.745 8.953 1.00 97.94 198 ILE A CA 1
ATOM 1507 C C . ILE A 1 198 ? -15.928 -0.738 10.296 1.00 97.94 198 ILE A C 1
ATOM 1509 O O . ILE A 1 198 ? -17.102 -1.096 10.333 1.00 97.94 198 ILE A O 1
ATOM 1513 N N . ALA A 1 199 ? -15.293 -0.272 11.376 1.00 97.75 199 ALA A N 1
ATOM 1514 C CA . ALA A 1 199 ? -15.923 -0.191 12.694 1.00 97.75 199 ALA A CA 1
ATOM 1515 C C . ALA A 1 199 ? -17.190 0.662 12.684 1.00 97.75 199 ALA A C 1
ATOM 1517 O O . ALA A 1 199 ? -18.223 0.241 13.204 1.00 97.75 199 ALA A O 1
ATOM 1518 N N . ARG A 1 200 ? -17.139 1.839 12.048 1.00 96.44 200 ARG A N 1
ATOM 1519 C CA . ARG A 1 200 ? -18.304 2.717 11.904 1.00 96.44 200 ARG A CA 1
ATOM 1520 C C . ARG A 1 200 ? -19.433 2.038 11.132 1.00 96.44 200 ARG A C 1
ATOM 1522 O O . ARG A 1 200 ? -20.583 2.131 11.554 1.00 96.44 200 ARG A O 1
ATOM 1529 N N . THR A 1 201 ? -19.116 1.374 10.022 1.00 97.06 201 THR A N 1
ATOM 1530 C CA . THR A 1 201 ? -20.113 0.680 9.198 1.00 97.06 201 THR A CA 1
ATOM 1531 C C . THR A 1 201 ? -20.739 -0.491 9.949 1.00 97.06 201 THR A C 1
ATOM 1533 O O . THR A 1 201 ? -21.960 -0.560 10.023 1.00 97.06 201 THR A O 1
ATOM 1536 N N . VAL A 1 202 ? -19.931 -1.353 10.575 1.00 97.12 202 VAL A N 1
ATOM 1537 C CA . VAL A 1 202 ? -20.407 -2.495 11.378 1.00 97.12 202 VAL A CA 1
ATOM 1538 C C . VAL A 1 202 ? -21.286 -2.024 12.531 1.00 97.12 202 VAL A C 1
ATOM 1540 O O . VAL A 1 202 ? -22.342 -2.596 12.785 1.00 97.12 202 VAL A O 1
ATOM 1543 N N . ARG A 1 203 ? -20.879 -0.953 13.219 1.00 96.31 203 ARG A N 1
ATOM 1544 C CA . ARG A 1 203 ? -21.679 -0.363 14.290 1.00 96.31 203 ARG A CA 1
ATOM 1545 C C . ARG A 1 203 ? -23.032 0.129 13.772 1.00 96.31 203 ARG A C 1
ATOM 1547 O O . ARG A 1 203 ? -24.046 -0.140 14.404 1.00 96.31 203 ARG A O 1
ATOM 1554 N N . ALA A 1 204 ? -23.061 0.840 12.643 1.00 96.00 204 ALA A N 1
ATOM 1555 C CA . ALA A 1 204 ? -24.304 1.343 12.059 1.00 96.00 204 ALA A CA 1
ATOM 1556 C C . ALA A 1 204 ? -25.260 0.202 11.677 1.00 96.00 204 ALA A C 1
ATOM 1558 O O . ALA A 1 204 ? -26.423 0.242 12.063 1.00 96.00 204 ALA A O 1
ATOM 1559 N N . THR A 1 205 ? -24.754 -0.841 11.014 1.00 96.12 205 THR A N 1
ATOM 1560 C CA . THR A 1 205 ? -25.576 -1.995 10.622 1.00 96.12 205 THR A CA 1
ATOM 1561 C C . THR A 1 205 ? -26.069 -2.793 11.827 1.00 96.12 205 THR A C 1
ATOM 1563 O O . THR A 1 205 ? -27.193 -3.275 11.822 1.00 96.12 205 THR A O 1
ATOM 1566 N N . MET A 1 206 ? -25.262 -2.928 12.884 1.00 95.19 206 MET A N 1
ATOM 1567 C CA . MET A 1 206 ? -25.691 -3.601 14.116 1.00 95.19 206 MET A CA 1
ATOM 1568 C C . MET A 1 206 ? -26.798 -2.829 14.837 1.00 95.19 206 MET A C 1
ATOM 1570 O O . MET A 1 206 ? -27.736 -3.444 15.326 1.00 95.19 206 MET A O 1
ATOM 1574 N N . LEU A 1 207 ? -26.710 -1.498 14.902 1.00 94.00 207 LEU A N 1
ATOM 1575 C CA . LEU A 1 207 ? -27.753 -0.692 15.541 1.00 94.00 207 LEU A CA 1
ATOM 1576 C C . LEU A 1 207 ? -29.076 -0.734 14.780 1.00 94.00 207 LEU A C 1
ATOM 1578 O O . LEU A 1 207 ? -30.109 -0.777 15.429 1.00 94.00 207 LEU A O 1
ATOM 1582 N N . GLU A 1 208 ? -29.039 -0.773 13.447 1.00 93.62 208 GLU A N 1
ATOM 1583 C CA . GLU A 1 208 ? -30.236 -0.939 12.608 1.00 93.62 208 GLU A CA 1
ATOM 1584 C C . GLU A 1 208 ? -30.947 -2.276 12.865 1.00 93.62 208 GLU A C 1
ATOM 1586 O O . GLU A 1 208 ? -32.167 -2.351 12.810 1.00 93.62 208 GLU A O 1
ATOM 1591 N N . VAL A 1 209 ? -30.192 -3.332 13.179 1.00 92.75 209 VAL A N 1
ATOM 1592 C CA . VAL A 1 209 ? -30.754 -4.650 13.522 1.00 92.75 209 VAL A CA 1
ATOM 1593 C C . VAL A 1 209 ? -31.261 -4.708 14.970 1.00 92.75 209 VAL A C 1
ATOM 1595 O O . VAL A 1 209 ? -32.152 -5.498 15.273 1.00 92.75 209 VAL A O 1
ATOM 1598 N N . LEU A 1 210 ? -30.674 -3.920 15.877 1.00 85.94 210 LEU A N 1
ATOM 1599 C CA . LEU A 1 210 ? -31.027 -3.898 17.303 1.00 85.94 210 LEU A CA 1
ATOM 1600 C C . LEU A 1 210 ? -32.188 -2.946 17.644 1.00 85.94 210 LEU A C 1
ATOM 1602 O O . LEU A 1 210 ? -32.719 -3.044 18.752 1.00 85.94 210 LEU A O 1
ATOM 1606 N N . SER A 1 211 ? -32.532 -2.016 16.747 1.00 74.69 211 SER A N 1
ATOM 1607 C CA . SER A 1 211 ? -33.658 -1.075 16.871 1.00 74.69 211 SER A CA 1
ATOM 1608 C C . SER A 1 211 ? -34.962 -1.659 16.349 1.00 74.69 211 SER A C 1
ATOM 1610 O O . SER A 1 211 ? -35.993 -1.461 17.025 1.00 74.69 211 SER A O 1
#

Organism: NCBI:txid408172

Mean predicted aligned error: 6.69 Å

Solvent-accessible surface area (backbone atoms only — not comparable to full-atom values): 11440 Å² total; per-residue (Å²): 107,70,70,58,52,51,53,51,56,58,55,45,52,62,50,52,51,49,52,52,52,52,54,53,50,49,62,70,69,41,91,76,56,69,40,47,71,72,61,39,91,85,50,53,68,71,59,36,52,54,45,27,57,77,71,44,67,79,50,59,66,71,57,46,51,52,53,53,50,50,37,43,76,74,69,46,71,54,64,34,82,90,76,74,38,50,34,57,78,64,44,49,63,53,49,53,53,52,49,51,44,52,51,50,11,49,50,50,12,50,55,54,3,49,52,52,4,52,59,22,41,76,43,70,90,35,72,64,22,52,48,47,53,48,43,30,56,53,41,66,69,48,56,52,70,58,52,34,49,51,47,42,48,48,37,29,68,68,66,58,77,36,61,86,74,71,59,64,42,97,86,68,58,68,48,75,66,46,44,48,49,50,40,50,59,57,23,49,33,67,10,48,37,55,12,22,49,43,13,46,51,44,20,53,57,49,43,66,74,73,106

Secondary structure (DSSP, 8-state):
-HHHHHHHHHHHHHHHHHHHHHHHHHHHHSS--HHHHHH-TT--HHHHHHHHHHTTTTS-HHHHHHHHHHHHHTT---B-TTTSSBHHHHHHHHHHHHHHHHHHHHHHHHHHHHHHHHHHHHSTTSHHHHHHHHHHHHHHHS-HHHHHHHHIIIIIIIS--S-SS-SS-TTS--SHHHHHHHHHHHHHHHHHHHHHHHHHHHHHHHHHHH-

InterPro domains:
  IPR000515 ABC transporter type 1, transmembrane domain MetI-like [PS50928] (95-211)
  IPR000515 ABC transporter type 1, transmembrane domain MetI-like [cd06261] (95-172)
  IPR035906 MetI-like superfamily [G3DSA:1.10.3720.10] (82-210)
  IPR035906 MetI-like superfamily [SSF161098] (90-209)
  IPR045621 ABC transporter type 1, GsiC-like, N-terminal domain [PF19300] (1-102)

Nearest PDB structures (foldseek):
  8wd9-assembly1_B  TM=7.571E-01  e=2.529E-07  Mycobacterium tuberculosis H37Rv
  8j5q-assembly1_B  TM=7.733E-01  e=4.116E-07  Mycobacterium tuberculosis H37Rv
  8wda-assembly1_B  TM=7.802E-01  e=1.533E-06  Mycobacterium tuberculosis H37Rv
  4jbw-assembly1_F  TM=4.968E-01  e=6.106E+00  Escherichia coli K-12
  2r6g-assembly1_F  TM=5.248E-01  e=9.938E+00  Escherichia coli K-12

Foldseek 3Di:
DVVVVVVVVVVVVVVCVVVLVVVLVCVVVDPDDLLCLQQPVPDDPVSSVVVCVVQVVPPDSVVNSVVCVVCVVVVQNDADSVPRG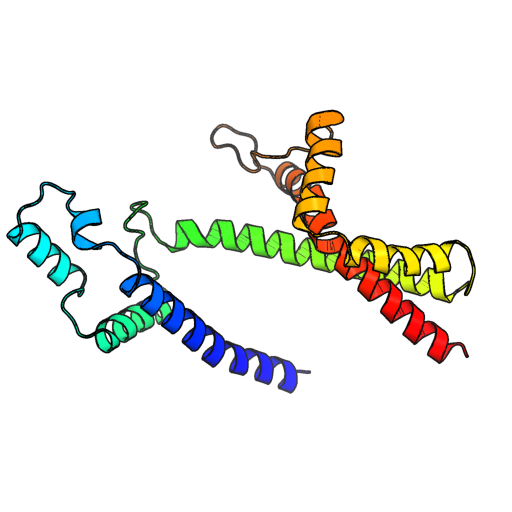GVCVVVVVVVVLVVVLVVLLVVLLCVLQLVLLVVLLVDDPDPSVVVLQVLLVVLVVDDLVVQLVVLCCPCCVPVNPAHQDCLDDPVDHHDPVSVVRNSVSSSCSSNSNSSSVSSVVSNVVSNVVVD

pLDDT: mean 90.38, std 8.73, range [48.22, 98.25]

Radius of gyration: 24.5 Å; Cα contacts (8 Å, |Δi|>4): 170; chains: 1; bounding box: 64×31×62 Å

Sequence (211 aa):
MTRFIAARLVMIIPILFGVSFFVFMLAHIAPGDVSITLTGPYATEETREKIREAYGLNEPLPVQYGRWLGHILEGDFGKSIANRRTVTDLIFPKFANTLSLAVTSAALAYVIGLFAGIFAASRPYGYFDRFTIASTLMFGSIPPFWFGLLLVLAFSLSLRWLPATGMTNLIGGGGAVDVILHLILPTIAAGAAPAAIIARTVRATMLEVLS